Protein AF-A0A7S2FZR3-F1 (afdb_monomer_lite)

InterPro domains:
  IPR002048 EF-hand domain [PS50222] (74-109)
  IPR011992 EF-hand domain pair [SSF47473] (74-121)
  IPR018247 EF-Hand 1, calcium-binding site [PS00018] (87-99)

pLDDT: mean 92.04, std 4.94, range [71.19, 98.06]

Sequence (287 aa):
AALHAVEVAFSDAEKATKACTDLVTENKGLLLKEPQTTRPLMDRVQEFTANNNAVMAKAQEARKTLGRRPAAHQKMNDAKAMFHKYDTDSDGMLSRKEVLAYAQGEFKLEIAQGAIDSIMRHNADIDEPGVRPAMFPWVRAAVGVARELQRDQARRKERVALEAQAEAVKSHLQERGRELAAGAEALEEEVAACEKQLQGLKALAKAEDGRELVAAVAATDVLLEKARAGLAAARAQTASLGSDISAPIRELVQVQAAVTAEAKKSEGRLGRLDARLGRVEMLGRQA

Radius of gyration: 42.87 Å; chains: 1; bounding box: 72×82×108 Å

Organism: NCBI:txid327968

Structure (mmCIF, N/CA/C/O backbone):
data_AF-A0A7S2FZR3-F1
#
_entry.id   AF-A0A7S2FZR3-F1
#
loop_
_atom_site.group_PDB
_atom_site.id
_atom_site.type_symbol
_atom_site.label_atom_id
_atom_site.label_alt_id
_atom_site.label_comp_id
_atom_site.label_asym_id
_atom_site.label_entity_id
_atom_site.label_seq_id
_atom_site.pdbx_PDB_ins_code
_atom_site.Cartn_x
_atom_site.Cartn_y
_atom_site.Cartn_z
_atom_site.occupancy
_atom_site.B_iso_or_equiv
_atom_site.auth_seq_id
_atom_site.auth_comp_id
_atom_site.auth_asym_id
_atom_site.auth_atom_id
_atom_site.pdbx_PDB_model_num
ATOM 1 N N . ALA A 1 1 ? 38.647 7.656 -32.790 1.00 75.75 1 ALA A N 1
ATOM 2 C CA . ALA A 1 1 ? 39.699 8.621 -33.169 1.00 75.75 1 ALA A CA 1
ATOM 3 C C . ALA A 1 1 ? 39.118 10.000 -33.505 1.00 75.75 1 ALA A C 1
ATOM 5 O O . ALA A 1 1 ? 39.299 10.899 -32.703 1.00 75.75 1 ALA A O 1
ATOM 6 N N . ALA A 1 2 ? 38.349 10.168 -34.593 1.00 78.81 2 ALA A N 1
ATOM 7 C CA . ALA A 1 2 ? 37.855 11.489 -35.028 1.00 78.81 2 ALA A CA 1
ATOM 8 C C . ALA A 1 2 ? 36.990 12.244 -33.991 1.00 78.81 2 ALA A C 1
ATOM 10 O O . ALA A 1 2 ? 37.240 13.411 -33.729 1.00 78.81 2 ALA A O 1
ATOM 11 N N . LEU A 1 3 ? 36.022 11.583 -33.344 1.00 79.44 3 LEU A N 1
ATOM 12 C CA . LEU A 1 3 ? 35.176 12.226 -32.320 1.00 79.44 3 LEU A CA 1
ATOM 13 C C . LEU A 1 3 ? 35.961 12.666 -31.079 1.00 79.44 3 LEU A C 1
ATOM 15 O O . LEU A 1 3 ? 35.702 13.726 -30.528 1.00 79.44 3 LEU A O 1
ATOM 19 N N . HIS A 1 4 ? 36.945 11.865 -30.676 1.00 82.69 4 HIS A N 1
ATOM 20 C CA . HIS A 1 4 ? 37.818 12.200 -29.557 1.00 82.69 4 HIS A CA 1
ATOM 21 C C . HIS A 1 4 ? 38.694 13.419 -29.882 1.00 82.69 4 HIS A C 1
ATOM 23 O O . HIS A 1 4 ? 38.848 14.299 -29.047 1.00 82.69 4 HIS A O 1
ATOM 29 N N . ALA A 1 5 ? 39.192 13.521 -31.120 1.00 85.88 5 ALA A N 1
ATOM 30 C CA . ALA A 1 5 ? 39.921 14.702 -31.576 1.00 85.88 5 ALA A CA 1
ATOM 31 C C . ALA A 1 5 ? 39.049 15.974 -31.553 1.00 85.88 5 ALA A C 1
ATOM 33 O O . ALA A 1 5 ? 39.542 17.036 -31.188 1.00 85.88 5 ALA A O 1
ATOM 34 N N . VAL A 1 6 ? 37.753 15.867 -31.877 1.00 86.12 6 VAL A N 1
ATOM 35 C CA . VAL A 1 6 ? 36.802 16.992 -31.779 1.00 86.12 6 VAL A CA 1
ATOM 36 C C . VAL A 1 6 ? 36.548 17.399 -30.323 1.00 86.12 6 VAL A C 1
ATOM 38 O O . VAL A 1 6 ? 36.509 18.588 -30.029 1.00 86.12 6 VAL A O 1
ATOM 41 N N . GLU A 1 7 ? 36.424 16.439 -29.402 1.00 87.56 7 GLU A N 1
ATOM 42 C CA . GLU A 1 7 ? 36.254 16.717 -27.966 1.00 87.56 7 GLU A CA 1
ATOM 43 C C . GLU A 1 7 ? 37.481 17.421 -27.363 1.00 87.56 7 GLU A C 1
ATOM 45 O O . GLU A 1 7 ? 37.329 18.384 -26.611 1.00 87.56 7 GLU A O 1
ATOM 50 N N . VAL A 1 8 ? 38.692 16.988 -27.733 1.00 90.81 8 VAL A N 1
ATOM 51 C CA . VAL A 1 8 ? 39.945 17.639 -27.316 1.00 90.81 8 VAL A CA 1
ATOM 52 C C . VAL A 1 8 ? 40.032 19.057 -27.886 1.00 90.81 8 VAL A C 1
ATOM 54 O O . VAL A 1 8 ? 40.230 20.004 -27.127 1.00 90.81 8 VAL A O 1
ATOM 57 N N . ALA A 1 9 ? 39.788 19.222 -29.191 1.00 89.88 9 ALA A N 1
ATOM 58 C CA . ALA A 1 9 ? 39.811 20.530 -29.845 1.00 89.88 9 ALA A CA 1
ATOM 59 C C . ALA A 1 9 ? 38.783 21.506 -29.250 1.00 89.88 9 ALA A C 1
ATOM 61 O O . ALA A 1 9 ? 39.073 22.692 -29.114 1.00 89.88 9 ALA A O 1
ATOM 62 N N . PHE A 1 10 ? 37.601 21.025 -28.856 1.00 90.38 10 PHE A N 1
ATOM 63 C CA . PHE A 1 10 ? 36.610 21.860 -28.183 1.00 90.38 10 PHE A CA 1
ATOM 64 C C . PHE A 1 10 ? 37.039 22.271 -26.776 1.00 90.38 10 PHE A C 1
ATOM 66 O O . PHE A 1 10 ? 36.911 23.443 -26.444 1.00 90.38 10 PHE A O 1
ATOM 73 N N . SER A 1 11 ? 37.571 21.349 -25.967 1.00 92.25 11 SER A N 1
ATOM 74 C CA . SER A 1 11 ? 38.108 21.682 -24.637 1.00 92.25 11 SER A CA 1
ATOM 75 C C . SER A 1 11 ? 39.170 22.782 -24.734 1.00 92.25 11 SER A C 1
ATOM 77 O O . SER A 1 11 ? 39.192 23.713 -23.929 1.00 92.25 11 SER A O 1
ATOM 79 N N . ASP A 1 12 ? 40.050 22.697 -25.730 1.00 92.69 12 ASP A N 1
ATOM 80 C CA . ASP A 1 12 ? 41.091 23.703 -25.939 1.00 92.69 12 ASP A CA 1
ATOM 81 C C . ASP A 1 12 ? 40.510 25.033 -26.444 1.00 92.69 12 ASP A C 1
ATOM 83 O O . ASP A 1 12 ? 40.920 26.100 -25.979 1.00 92.69 12 ASP A O 1
ATOM 87 N N . ALA A 1 13 ? 39.493 24.988 -27.310 1.00 90.94 13 ALA A N 1
ATOM 88 C CA . ALA A 1 13 ? 38.763 26.172 -27.755 1.00 90.94 13 ALA A CA 1
ATOM 89 C C . ALA A 1 13 ? 37.990 26.852 -26.607 1.00 90.94 13 ALA A C 1
ATOM 91 O O . ALA A 1 13 ? 37.988 28.078 -26.520 1.00 90.94 13 ALA A O 1
ATOM 92 N N . GLU A 1 14 ? 37.394 26.083 -25.691 1.00 91.56 14 GLU A N 1
ATOM 93 C CA . GLU A 1 14 ? 36.697 26.588 -24.504 1.00 91.56 14 GLU A CA 1
ATOM 94 C C . GLU A 1 14 ? 37.674 27.300 -23.562 1.00 91.56 14 GLU A C 1
ATOM 96 O O . GLU A 1 14 ? 37.438 28.449 -23.174 1.00 91.56 14 GLU A O 1
ATOM 101 N N . LYS A 1 15 ? 38.826 26.674 -23.272 1.00 93.81 15 LYS A N 1
ATOM 102 C CA . LYS A 1 15 ? 39.909 27.293 -22.488 1.00 93.81 15 LYS A CA 1
ATOM 103 C C . LYS A 1 15 ? 40.386 28.601 -23.116 1.00 93.81 15 LYS A C 1
ATOM 105 O O . LYS A 1 15 ? 40.556 29.581 -22.396 1.00 93.81 15 LYS A O 1
ATOM 110 N N . ALA A 1 16 ? 40.559 28.640 -24.439 1.00 92.38 16 ALA A N 1
ATOM 111 C CA . ALA A 1 16 ? 40.956 29.851 -25.152 1.00 92.38 16 ALA A CA 1
ATOM 112 C C . ALA A 1 16 ? 39.883 30.952 -25.062 1.00 92.38 16 ALA A C 1
ATOM 114 O O . ALA A 1 16 ? 40.204 32.087 -24.715 1.00 92.38 16 ALA A O 1
ATOM 115 N N . THR A 1 17 ? 38.603 30.628 -25.290 1.00 91.38 17 THR A N 1
ATOM 116 C CA . THR A 1 17 ? 37.503 31.606 -25.156 1.00 91.38 17 THR A CA 1
ATOM 117 C C . THR A 1 17 ? 37.353 32.125 -23.727 1.00 91.38 17 THR A C 1
ATOM 119 O O . THR A 1 17 ? 37.077 33.310 -23.527 1.00 91.38 17 THR A O 1
ATOM 122 N N . LYS A 1 18 ? 37.599 31.269 -22.729 1.00 93.06 18 LYS A N 1
ATOM 123 C CA . LYS A 1 18 ? 37.592 31.651 -21.319 1.00 93.06 18 LYS A CA 1
ATOM 124 C C . LYS A 1 18 ? 38.753 32.588 -20.995 1.00 93.06 18 LYS A C 1
ATOM 126 O O . LYS A 1 18 ? 38.503 33.655 -20.457 1.00 93.06 18 LYS A O 1
ATOM 131 N N . ALA A 1 19 ? 39.972 32.271 -21.433 1.00 93.69 19 ALA A N 1
ATOM 132 C CA . ALA A 1 19 ? 41.130 33.151 -21.267 1.00 93.69 19 ALA A CA 1
ATOM 133 C C . ALA A 1 19 ? 40.921 34.529 -21.928 1.00 93.69 19 ALA A C 1
ATOM 135 O O . ALA A 1 19 ? 41.270 35.552 -21.343 1.00 93.69 19 ALA A O 1
ATOM 136 N N . CYS A 1 20 ? 40.299 34.582 -23.115 1.00 89.94 20 CYS A N 1
ATOM 137 C CA . CYS A 1 20 ? 39.913 35.848 -23.745 1.00 89.94 20 CYS A CA 1
ATOM 138 C C . CYS A 1 20 ? 38.876 36.616 -22.914 1.00 89.94 20 CYS A C 1
ATOM 140 O O . CYS A 1 20 ? 38.983 37.832 -22.781 1.00 89.94 20 CYS A O 1
ATOM 142 N N . THR A 1 21 ? 37.888 35.922 -22.347 1.00 90.81 21 THR A N 1
ATOM 143 C CA . THR A 1 21 ? 36.863 36.537 -21.490 1.00 90.81 21 THR A CA 1
ATOM 144 C C . THR A 1 21 ? 37.483 37.092 -20.209 1.00 90.81 21 THR A C 1
ATOM 146 O O . THR A 1 21 ? 37.262 38.259 -19.886 1.00 90.81 21 THR A O 1
ATOM 149 N N . ASP A 1 22 ? 38.307 36.293 -19.529 1.00 92.50 22 ASP A N 1
ATOM 150 C CA . ASP A 1 22 ? 38.990 36.651 -18.286 1.00 92.50 22 ASP A CA 1
ATOM 151 C C . ASP A 1 22 ? 39.863 37.900 -18.503 1.00 92.50 22 ASP A C 1
ATOM 153 O O . ASP A 1 22 ? 39.704 38.891 -17.789 1.00 92.50 22 ASP A O 1
ATOM 157 N N . LEU A 1 23 ? 40.654 37.942 -19.583 1.00 91.44 23 LEU A N 1
ATOM 158 C CA . LEU A 1 23 ? 41.481 39.101 -19.939 1.00 91.44 23 LEU A CA 1
ATOM 159 C C . LEU A 1 23 ? 40.655 40.377 -20.168 1.00 91.44 23 LEU A C 1
ATOM 161 O O . LEU A 1 23 ? 41.063 41.463 -19.745 1.00 91.44 23 LEU A O 1
ATOM 165 N N . VAL A 1 24 ? 39.490 40.280 -20.819 1.00 86.31 24 VAL A N 1
ATOM 166 C CA . VAL A 1 24 ? 38.604 41.442 -21.006 1.00 86.31 24 VAL A CA 1
ATOM 167 C C . VAL A 1 24 ? 37.986 41.878 -19.671 1.00 86.31 24 VAL A C 1
ATOM 169 O O . VAL A 1 24 ? 37.828 43.077 -19.430 1.00 86.31 24 VAL A O 1
ATOM 172 N N . THR A 1 25 ? 37.665 40.940 -18.775 1.00 87.06 25 THR A N 1
ATOM 173 C CA . THR A 1 25 ? 37.123 41.269 -17.447 1.00 87.06 25 THR A CA 1
ATOM 174 C C . THR A 1 25 ? 38.155 41.893 -16.509 1.00 87.06 25 THR A C 1
ATOM 176 O O . THR A 1 25 ? 37.830 42.872 -15.837 1.00 87.06 25 THR A O 1
ATOM 179 N N . GLU A 1 26 ? 39.398 41.408 -16.506 1.00 91.19 26 GLU A N 1
ATOM 180 C CA . GLU A 1 26 ? 40.497 41.958 -15.703 1.00 91.19 26 GLU A CA 1
ATOM 181 C C . GLU A 1 26 ? 40.855 43.384 -16.142 1.00 91.19 26 GLU A C 1
ATOM 183 O O . GLU A 1 26 ? 41.076 44.267 -15.313 1.00 91.19 26 GLU A O 1
ATOM 188 N N . ASN A 1 27 ? 40.813 43.658 -17.450 1.00 87.69 27 ASN A N 1
ATOM 189 C CA . ASN A 1 27 ? 41.127 44.975 -18.006 1.00 87.69 27 ASN A CA 1
ATOM 190 C C . ASN A 1 27 ? 39.930 45.938 -18.058 1.00 87.69 27 ASN A C 1
ATOM 192 O O . ASN A 1 27 ? 40.050 47.046 -18.589 1.00 87.69 27 ASN A O 1
ATOM 196 N N . LYS A 1 28 ? 38.775 45.572 -17.486 1.00 81.88 28 LYS A N 1
ATOM 197 C CA . LYS A 1 28 ? 37.522 46.343 -17.578 1.00 81.88 28 LYS A CA 1
ATOM 198 C C . LYS A 1 28 ? 37.678 47.810 -17.157 1.00 81.88 28 LYS A C 1
ATOM 200 O O . LYS A 1 28 ? 37.094 48.681 -17.791 1.00 81.88 28 LYS A O 1
ATOM 205 N N . GLY A 1 29 ? 38.497 48.108 -16.143 1.00 82.25 29 GLY A N 1
ATOM 206 C CA . GLY A 1 29 ? 38.749 49.483 -15.680 1.00 82.25 29 GLY A CA 1
ATOM 207 C C . GLY A 1 29 ? 39.496 50.375 -16.685 1.00 82.25 29 GLY A C 1
ATOM 208 O O . GLY A 1 29 ? 39.248 51.578 -16.739 1.00 82.25 29 GLY A O 1
ATOM 209 N N . LEU A 1 30 ? 40.377 49.795 -17.507 1.00 78.25 30 LEU A N 1
ATOM 210 C CA . LEU A 1 30 ? 41.075 50.498 -18.592 1.00 78.25 30 LEU A CA 1
ATOM 211 C C . LEU A 1 30 ? 40.193 50.586 -19.843 1.00 78.25 30 LEU A C 1
ATOM 213 O O . LEU A 1 30 ? 40.112 51.629 -20.483 1.00 78.25 30 LEU A O 1
ATOM 217 N N . LEU A 1 31 ? 39.477 49.502 -20.131 1.00 72.06 31 LEU A N 1
ATOM 218 C CA . LEU A 1 31 ? 38.600 49.331 -21.285 1.00 72.06 31 LEU A CA 1
ATOM 219 C C . LEU A 1 31 ? 37.327 50.202 -21.219 1.00 72.06 31 LEU A C 1
ATOM 221 O O . LEU A 1 31 ? 36.818 50.636 -22.249 1.00 72.06 31 LEU A O 1
ATOM 225 N N . LEU A 1 32 ? 36.847 50.553 -20.021 1.00 71.94 32 LEU A N 1
ATOM 226 C CA . LEU A 1 32 ? 35.726 51.487 -19.829 1.00 71.94 32 LEU A CA 1
ATOM 227 C C . LEU A 1 32 ? 36.019 52.922 -20.307 1.00 71.94 32 LEU A C 1
ATOM 229 O O . LEU A 1 32 ? 35.079 53.698 -20.474 1.00 71.94 32 LEU A O 1
ATOM 233 N N . LYS A 1 33 ? 37.290 53.281 -20.543 1.00 77.25 33 LYS A N 1
ATOM 234 C CA . LYS A 1 33 ? 37.671 54.601 -21.075 1.00 77.25 33 LYS A CA 1
ATOM 235 C C . LYS A 1 33 ? 37.443 54.726 -22.587 1.00 77.25 33 LYS A C 1
ATOM 237 O O . LYS A 1 33 ? 37.277 55.840 -23.071 1.00 77.25 33 LYS A O 1
ATOM 242 N N . GLU A 1 34 ? 37.361 53.607 -23.312 1.00 75.44 34 GLU A N 1
ATOM 243 C CA . GLU A 1 34 ? 37.111 53.560 -24.759 1.00 75.44 34 GLU A CA 1
ATOM 244 C C . GLU A 1 34 ? 36.035 52.507 -25.097 1.00 75.44 34 GLU A C 1
ATOM 246 O O . GLU A 1 34 ? 36.322 51.409 -25.578 1.00 75.44 34 GLU A O 1
ATOM 251 N N . PRO A 1 35 ? 34.747 52.812 -24.869 1.00 71.19 35 PRO A N 1
ATOM 252 C CA . PRO A 1 35 ? 33.657 51.851 -25.061 1.00 71.19 35 PRO A CA 1
ATOM 253 C C . PRO A 1 35 ? 33.466 51.397 -26.521 1.00 71.19 35 PRO A C 1
ATOM 255 O O . PRO A 1 35 ? 32.791 50.399 -26.768 1.00 71.19 35 PRO A O 1
ATOM 258 N N . GLN A 1 36 ? 34.046 52.107 -27.495 1.00 76.44 36 GLN A N 1
ATOM 259 C CA . GLN A 1 36 ? 33.896 51.780 -28.917 1.00 76.44 36 GLN A CA 1
ATOM 260 C C . GLN A 1 36 ? 34.750 50.583 -29.367 1.00 76.44 36 GLN A C 1
ATOM 262 O O . GLN A 1 36 ? 34.385 49.914 -30.329 1.00 76.44 36 GLN A O 1
ATOM 267 N N . THR A 1 37 ? 35.844 50.264 -28.668 1.00 77.38 37 THR A N 1
ATOM 268 C CA . THR A 1 37 ? 36.765 49.172 -29.047 1.00 77.38 37 THR A CA 1
ATOM 269 C C . THR A 1 37 ? 36.471 47.858 -28.317 1.00 77.38 37 THR A C 1
ATOM 271 O O . THR A 1 37 ? 36.809 46.778 -28.798 1.00 77.38 37 THR A O 1
ATOM 274 N N . THR A 1 38 ? 35.784 47.924 -27.179 1.00 80.44 38 THR A N 1
ATOM 275 C CA . THR A 1 38 ? 35.554 46.786 -26.272 1.00 80.44 38 THR A CA 1
ATOM 276 C C . THR A 1 38 ? 34.342 45.948 -26.640 1.00 80.44 38 THR A C 1
ATOM 278 O O . THR A 1 38 ? 34.367 44.722 -26.523 1.00 80.44 38 THR A O 1
ATOM 281 N N . ARG A 1 39 ? 33.285 46.601 -27.124 1.00 84.88 39 ARG A N 1
ATOM 282 C CA . ARG A 1 39 ? 32.048 45.940 -27.537 1.00 84.88 39 ARG A CA 1
ATOM 283 C C . ARG A 1 39 ? 32.256 44.959 -28.704 1.00 84.88 39 ARG A C 1
ATOM 285 O O . ARG A 1 39 ? 31.862 43.808 -28.538 1.00 84.88 39 ARG A O 1
ATOM 292 N N . PRO A 1 40 ? 32.971 45.312 -29.794 1.00 89.50 40 PRO A N 1
ATOM 293 C CA . PRO A 1 40 ? 33.238 44.370 -30.886 1.00 89.50 40 PRO A CA 1
ATOM 294 C C . PRO A 1 40 ? 34.042 43.133 -30.460 1.00 89.50 40 PRO A C 1
ATOM 296 O O . PRO A 1 40 ? 33.851 42.052 -31.013 1.00 89.50 40 PRO A O 1
ATOM 299 N N . LEU A 1 41 ? 34.943 43.268 -29.477 1.00 86.69 41 LEU A N 1
ATOM 300 C CA . LEU A 1 41 ? 35.712 42.137 -28.948 1.00 86.69 41 LEU A CA 1
ATOM 301 C C . LEU A 1 41 ? 34.822 41.175 -28.158 1.00 86.69 41 LEU A C 1
ATOM 303 O O . LEU A 1 41 ? 34.912 39.967 -28.361 1.00 86.69 41 LEU A O 1
ATOM 307 N N . MET A 1 42 ? 33.937 41.700 -27.304 1.00 86.06 42 MET A N 1
ATOM 308 C CA . MET A 1 42 ? 32.966 40.874 -26.583 1.00 86.06 42 MET A CA 1
ATOM 309 C C . MET A 1 42 ? 31.991 40.178 -27.531 1.00 86.06 42 MET A C 1
ATOM 311 O O . MET A 1 42 ? 31.758 38.981 -27.372 1.00 86.06 42 MET A O 1
ATOM 315 N N . ASP A 1 43 ? 31.485 40.885 -28.544 1.00 91.31 43 ASP A N 1
ATOM 316 C CA . ASP A 1 43 ? 30.597 40.305 -29.557 1.00 91.31 43 ASP A CA 1
ATOM 317 C C . ASP A 1 43 ? 31.298 39.151 -30.296 1.00 91.31 43 ASP A C 1
ATOM 319 O O . ASP A 1 43 ? 30.720 38.082 -30.492 1.00 91.31 43 ASP A O 1
ATOM 323 N N . ARG A 1 44 ? 32.590 39.307 -30.612 1.00 93.25 44 ARG A N 1
ATOM 324 C CA . ARG A 1 44 ? 33.390 38.264 -31.268 1.00 93.25 44 ARG A CA 1
ATOM 325 C C . ARG A 1 44 ? 33.689 37.068 -30.359 1.00 93.25 44 ARG A C 1
ATOM 327 O O . ARG A 1 44 ? 33.670 35.931 -30.823 1.00 93.25 44 ARG A O 1
ATOM 334 N N . VAL A 1 45 ? 33.937 37.288 -29.065 1.00 90.38 45 VAL A N 1
ATOM 335 C CA . VAL A 1 45 ? 34.083 36.199 -28.078 1.00 90.38 45 VAL A CA 1
ATOM 336 C C . VAL A 1 45 ? 32.769 35.428 -27.927 1.00 90.38 45 VAL A C 1
ATOM 338 O O . VAL A 1 45 ? 32.781 34.194 -27.892 1.00 90.38 45 VAL A O 1
ATOM 341 N N . GLN A 1 46 ? 31.632 36.127 -27.895 1.00 92.19 46 GLN A N 1
ATOM 342 C CA . GLN A 1 46 ? 30.307 35.502 -27.872 1.00 92.19 46 GLN A CA 1
ATOM 343 C C . GLN A 1 46 ? 30.030 34.702 -29.151 1.00 92.19 46 GLN A C 1
ATOM 345 O O . GLN A 1 46 ? 29.557 33.570 -29.057 1.00 92.19 46 GLN A O 1
ATOM 350 N N . GLU A 1 47 ? 30.386 35.228 -30.325 1.00 95.44 47 GLU A N 1
ATOM 351 C CA . GLU A 1 47 ? 30.274 34.516 -31.602 1.00 95.44 47 GLU A CA 1
ATOM 352 C C . GLU A 1 47 ? 31.119 33.233 -31.616 1.00 95.44 47 GLU A C 1
ATOM 354 O O . GLU A 1 47 ? 30.615 32.163 -31.963 1.00 95.44 47 GLU A O 1
ATOM 359 N N . PHE A 1 48 ? 32.382 33.292 -31.175 1.00 93.00 48 PHE A N 1
ATOM 360 C CA . PHE A 1 48 ? 33.232 32.100 -31.072 1.00 93.00 48 PHE A CA 1
ATOM 361 C C . PHE A 1 48 ? 32.676 31.073 -30.087 1.00 93.00 48 PHE A C 1
ATOM 363 O O . PHE A 1 48 ? 32.688 29.877 -30.373 1.00 93.00 48 PHE A O 1
ATOM 370 N N . THR A 1 49 ? 32.137 31.531 -28.959 1.00 92.12 49 THR A N 1
ATOM 371 C CA . THR A 1 49 ? 31.508 30.656 -27.962 1.00 92.12 49 THR A CA 1
ATOM 372 C C . THR A 1 49 ? 30.269 29.971 -28.549 1.00 92.12 49 THR A C 1
ATOM 374 O O . THR A 1 49 ? 30.108 28.757 -28.422 1.00 92.12 49 THR A O 1
ATOM 377 N N . ALA A 1 50 ? 29.420 30.718 -29.262 1.00 94.38 50 ALA A N 1
ATOM 378 C CA . ALA A 1 50 ? 28.243 30.183 -29.941 1.00 94.38 50 ALA A CA 1
ATOM 379 C C . ALA A 1 50 ? 28.620 29.170 -31.036 1.00 94.38 50 ALA A C 1
ATOM 381 O O . ALA A 1 50 ? 28.035 28.086 -31.102 1.00 94.38 50 ALA A O 1
ATOM 382 N N . ASN A 1 51 ? 29.635 29.477 -31.847 1.00 93.81 51 ASN A N 1
ATOM 383 C CA . ASN A 1 51 ? 30.136 28.587 -32.892 1.00 93.81 51 ASN A CA 1
ATOM 384 C C . ASN A 1 51 ? 30.734 27.297 -32.312 1.00 93.81 51 ASN A C 1
ATOM 386 O O . ASN A 1 51 ? 30.398 26.210 -32.783 1.00 93.81 51 ASN A O 1
ATOM 390 N N . ASN A 1 52 ? 31.550 27.390 -31.258 1.00 90.69 52 ASN A N 1
ATOM 391 C CA . ASN A 1 52 ? 32.110 26.224 -30.570 1.00 90.69 52 ASN A CA 1
ATOM 392 C C . ASN A 1 52 ? 30.997 25.314 -30.032 1.00 90.69 52 ASN A C 1
ATOM 394 O O . ASN A 1 52 ? 31.011 24.103 -30.267 1.00 90.69 52 ASN A O 1
ATOM 398 N N . ASN A 1 53 ? 29.987 25.897 -29.380 1.00 91.25 53 ASN A N 1
ATOM 399 C CA . ASN A 1 53 ? 28.834 25.153 -28.873 1.00 91.25 53 ASN A CA 1
ATOM 400 C C . ASN A 1 53 ? 28.037 24.480 -30.003 1.00 91.25 53 ASN A C 1
ATOM 402 O O . ASN A 1 53 ? 27.650 23.316 -29.878 1.00 91.25 53 ASN A O 1
ATOM 406 N N . ALA A 1 54 ? 27.831 25.167 -31.131 1.00 93.31 54 ALA A N 1
ATOM 407 C CA . ALA A 1 54 ? 27.144 24.607 -32.294 1.00 93.31 54 ALA A CA 1
ATOM 408 C C . ALA A 1 54 ? 27.921 23.438 -32.928 1.00 93.31 54 ALA A C 1
ATOM 410 O O . ALA A 1 54 ? 27.322 22.427 -33.307 1.00 93.31 54 ALA A O 1
ATOM 411 N N . VAL A 1 55 ? 29.251 23.544 -33.024 1.00 91.56 55 VAL A N 1
ATOM 412 C CA . VAL A 1 55 ? 30.117 22.464 -33.523 1.00 91.56 55 VAL A CA 1
ATOM 413 C C . VAL A 1 55 ? 30.062 21.254 -32.592 1.00 91.56 55 VAL A C 1
ATOM 415 O O . VAL A 1 55 ? 29.911 20.130 -33.074 1.00 91.56 55 VAL A O 1
ATOM 418 N N . MET A 1 56 ? 30.085 21.456 -31.272 1.00 89.62 56 MET A N 1
ATOM 419 C CA . MET A 1 56 ? 29.946 20.349 -30.324 1.00 89.62 56 MET A CA 1
ATOM 420 C C . MET A 1 56 ? 28.584 19.687 -30.351 1.00 89.62 56 MET A C 1
ATOM 422 O O . MET A 1 56 ? 28.517 18.460 -30.316 1.00 89.62 56 MET A O 1
ATOM 426 N N . ALA A 1 57 ? 27.501 20.457 -30.455 1.00 91.50 57 ALA A N 1
ATOM 427 C CA . ALA A 1 57 ? 26.165 19.889 -30.595 1.00 91.50 57 ALA A CA 1
ATOM 428 C C . ALA A 1 57 ? 26.089 18.970 -31.829 1.00 91.50 57 ALA A C 1
ATOM 430 O O . ALA A 1 57 ? 25.651 17.822 -31.720 1.00 91.50 57 ALA A O 1
ATOM 431 N N . LYS A 1 58 ? 26.625 19.423 -32.974 1.00 92.38 58 LYS A N 1
ATOM 432 C CA . LYS A 1 58 ? 26.731 18.613 -34.199 1.00 92.38 58 LYS A CA 1
ATOM 433 C C . LYS A 1 58 ? 27.617 17.380 -34.010 1.00 92.38 58 LYS A C 1
ATOM 435 O O . LYS A 1 58 ? 27.252 16.294 -34.453 1.00 92.38 58 LYS A O 1
ATOM 440 N N . ALA A 1 59 ? 28.757 17.509 -33.333 1.00 90.12 59 ALA A N 1
ATOM 441 C CA . ALA A 1 59 ? 29.656 16.388 -33.060 1.00 90.12 59 ALA A CA 1
ATOM 442 C C . ALA A 1 59 ? 29.015 15.336 -32.139 1.00 90.12 59 ALA A C 1
ATOM 444 O O . ALA A 1 59 ? 29.138 14.134 -32.380 1.00 90.12 59 ALA A O 1
ATOM 445 N N . GLN A 1 60 ? 28.276 15.767 -31.116 1.00 88.75 60 GLN A N 1
ATOM 446 C CA . GLN A 1 60 ? 27.523 14.883 -30.228 1.00 88.75 60 GLN A CA 1
ATOM 447 C C . GLN A 1 60 ? 26.369 14.188 -30.956 1.00 88.75 60 GLN A C 1
ATOM 449 O O . GLN A 1 60 ? 26.131 12.999 -30.736 1.00 88.75 60 GLN A O 1
ATOM 454 N N . GLU A 1 61 ? 25.657 14.887 -31.837 1.00 88.75 61 GLU A N 1
ATOM 455 C CA . GLU A 1 61 ? 24.628 14.279 -32.680 1.00 88.75 61 GLU A CA 1
ATOM 456 C C . GLU A 1 61 ? 25.231 13.255 -33.651 1.00 88.75 61 GLU A C 1
ATOM 458 O O . GLU A 1 61 ? 24.741 12.125 -33.743 1.00 88.75 61 GLU A O 1
ATOM 463 N N . ALA A 1 62 ? 26.352 13.588 -34.296 1.00 88.81 62 ALA A N 1
ATOM 464 C CA . ALA A 1 62 ? 27.114 12.659 -35.124 1.00 88.81 62 ALA A CA 1
ATOM 465 C C . ALA A 1 62 ? 27.573 11.433 -34.316 1.00 88.81 62 ALA A C 1
ATOM 467 O O . ALA A 1 62 ? 27.432 10.300 -34.766 1.00 88.81 62 ALA A O 1
ATOM 468 N N . ARG A 1 63 ? 28.034 11.614 -33.073 1.00 86.69 63 ARG A N 1
ATOM 469 C CA . ARG A 1 63 ? 28.376 10.506 -32.167 1.00 86.69 63 ARG A CA 1
ATOM 470 C C . ARG A 1 63 ? 27.168 9.627 -31.855 1.00 86.69 63 ARG A C 1
ATOM 472 O O . ARG A 1 63 ? 27.273 8.402 -31.912 1.00 86.69 63 ARG A O 1
ATOM 479 N N . LYS A 1 64 ? 26.016 10.226 -31.544 1.00 86.06 64 LYS A N 1
ATOM 480 C CA . LYS A 1 64 ? 24.773 9.489 -31.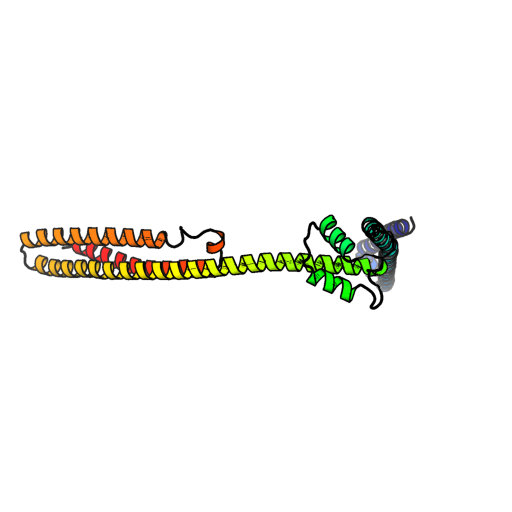272 1.00 86.06 64 LYS A CA 1
ATOM 481 C C . LYS A 1 64 ? 24.318 8.704 -32.503 1.00 86.06 64 LYS A C 1
ATOM 483 O O . LYS A 1 64 ? 23.951 7.540 -32.371 1.00 86.06 64 LYS A O 1
ATOM 488 N N . THR A 1 65 ? 24.361 9.293 -33.695 1.00 83.88 65 THR A N 1
ATOM 489 C CA . THR A 1 65 ? 23.965 8.614 -34.941 1.00 83.88 65 THR A CA 1
ATOM 490 C C . THR A 1 65 ? 24.943 7.505 -35.332 1.00 83.88 65 THR A C 1
ATOM 492 O O . THR A 1 65 ? 24.503 6.401 -35.662 1.00 83.88 65 THR A O 1
ATOM 495 N N . LEU A 1 66 ? 26.252 7.738 -35.193 1.00 83.88 66 LEU A N 1
ATOM 496 C CA . LEU A 1 66 ? 27.289 6.728 -35.421 1.00 83.88 66 LEU A CA 1
ATOM 497 C C . LEU A 1 66 ? 27.225 5.582 -34.412 1.00 83.88 66 LEU A C 1
ATOM 499 O O . LEU A 1 66 ? 27.475 4.451 -34.799 1.00 83.88 66 LEU A O 1
ATOM 503 N N . GLY A 1 67 ? 26.857 5.837 -33.153 1.00 80.25 67 GLY A N 1
ATOM 504 C CA . GLY A 1 67 ? 26.658 4.791 -32.144 1.00 80.25 67 GLY A CA 1
ATOM 505 C C . GLY A 1 67 ? 25.372 3.978 -32.341 1.00 80.25 67 GLY A C 1
ATOM 506 O O . GLY A 1 67 ? 25.327 2.800 -31.992 1.00 80.25 67 GLY A O 1
ATOM 507 N N . ARG A 1 68 ? 24.328 4.566 -32.946 1.00 84.06 68 ARG A N 1
ATOM 508 C CA . ARG A 1 68 ? 23.040 3.886 -33.186 1.00 84.06 68 ARG A CA 1
ATOM 509 C C . ARG A 1 68 ? 23.157 2.721 -34.164 1.00 84.06 68 ARG A C 1
ATOM 511 O O . ARG A 1 68 ? 22.562 1.680 -33.911 1.00 84.06 68 ARG A O 1
ATOM 518 N N . ARG A 1 69 ? 23.916 2.871 -35.255 1.00 85.19 69 ARG A N 1
ATOM 519 C CA . ARG A 1 69 ? 24.082 1.822 -36.281 1.00 85.19 69 ARG A CA 1
ATOM 520 C C . ARG A 1 69 ? 24.731 0.531 -35.754 1.00 85.19 69 ARG A C 1
ATOM 522 O O . ARG A 1 69 ? 24.091 -0.508 -35.877 1.00 85.19 69 ARG A O 1
ATOM 529 N N . PRO A 1 70 ? 25.931 0.542 -35.142 1.00 87.12 70 PRO A N 1
ATOM 530 C CA . PRO A 1 70 ? 26.553 -0.671 -34.619 1.00 87.12 70 PRO A CA 1
ATOM 531 C C . PRO A 1 70 ? 25.721 -1.284 -33.490 1.00 87.12 70 PRO A C 1
ATOM 533 O O . PRO A 1 70 ? 25.558 -2.497 -33.459 1.00 87.12 70 PRO A O 1
ATOM 536 N N . ALA A 1 71 ? 25.108 -0.468 -32.623 1.00 84.56 71 ALA A N 1
ATOM 537 C CA . ALA A 1 71 ? 24.204 -0.976 -31.593 1.00 84.56 71 ALA A CA 1
ATOM 538 C C . ALA A 1 71 ? 22.947 -1.643 -32.186 1.00 84.56 71 ALA A C 1
ATOM 540 O O . ALA A 1 71 ? 22.488 -2.658 -31.668 1.00 84.56 71 ALA A O 1
ATOM 541 N N . ALA A 1 72 ? 22.386 -1.098 -33.270 1.00 86.50 72 ALA A N 1
ATOM 542 C CA . ALA A 1 72 ? 21.266 -1.709 -33.982 1.00 86.50 72 ALA A CA 1
ATOM 543 C C . ALA A 1 72 ? 21.679 -3.020 -34.664 1.00 86.50 72 ALA A C 1
ATOM 545 O O . ALA A 1 72 ? 20.978 -4.016 -34.518 1.00 86.50 72 ALA A O 1
ATOM 546 N N . HIS A 1 73 ? 22.836 -3.047 -35.334 1.00 88.06 73 HIS A N 1
ATOM 547 C CA . HIS A 1 73 ? 23.382 -4.268 -35.928 1.00 88.06 73 HIS A CA 1
ATOM 548 C C . HIS A 1 73 ? 23.635 -5.350 -34.882 1.00 88.06 73 HIS A C 1
ATOM 550 O O . HIS A 1 73 ? 23.234 -6.489 -35.100 1.00 88.06 73 HIS A O 1
ATOM 556 N N . GLN A 1 74 ? 24.213 -4.996 -33.731 1.00 91.88 74 GLN A N 1
ATOM 557 C CA . GLN A 1 74 ? 24.410 -5.940 -32.635 1.00 91.88 74 GLN A CA 1
ATOM 558 C C . GLN A 1 74 ? 23.072 -6.528 -32.178 1.00 91.88 74 GLN A C 1
ATOM 560 O O . GLN A 1 74 ? 22.915 -7.740 -32.173 1.00 91.88 74 GLN A O 1
ATOM 565 N N . LYS A 1 75 ? 22.062 -5.687 -31.916 1.00 90.12 75 LYS A N 1
ATOM 566 C CA . LYS A 1 75 ? 20.724 -6.158 -31.517 1.00 90.12 75 LYS A CA 1
ATOM 567 C C . LYS A 1 75 ? 20.058 -7.043 -32.571 1.00 90.12 75 LYS A C 1
ATOM 569 O O . LYS A 1 75 ? 19.349 -7.977 -32.209 1.00 90.12 75 LYS A O 1
ATOM 574 N N . MET A 1 76 ? 20.246 -6.745 -33.858 1.00 89.50 76 MET A N 1
ATOM 575 C CA . MET A 1 76 ? 19.742 -7.588 -34.944 1.00 89.50 76 MET A CA 1
ATOM 576 C C . MET A 1 76 ? 20.472 -8.931 -34.998 1.00 89.50 76 MET A C 1
ATOM 578 O O . MET A 1 76 ? 19.825 -9.951 -35.208 1.00 89.50 76 MET A O 1
ATOM 582 N N . ASN A 1 77 ? 21.788 -8.945 -34.788 1.00 92.38 77 ASN A N 1
ATOM 583 C CA . ASN A 1 77 ? 22.578 -10.173 -34.750 1.00 92.38 77 ASN A CA 1
ATOM 584 C C . ASN A 1 77 ? 22.213 -11.029 -33.536 1.00 92.38 77 ASN A C 1
ATOM 586 O O . ASN A 1 77 ? 21.996 -12.224 -33.697 1.00 92.38 77 ASN A O 1
ATOM 590 N N . ASP A 1 78 ? 22.050 -10.419 -32.362 1.00 92.56 78 ASP A N 1
ATOM 591 C CA . ASP A 1 78 ? 21.587 -11.105 -31.156 1.00 92.56 78 ASP A CA 1
ATOM 592 C C . ASP A 1 78 ? 20.188 -11.699 -31.386 1.00 92.56 78 ASP A C 1
ATOM 594 O O . ASP A 1 78 ? 19.936 -12.854 -31.059 1.00 92.56 78 ASP A O 1
ATOM 598 N N . ALA A 1 79 ? 19.277 -10.942 -32.011 1.00 92.00 79 ALA A N 1
ATOM 599 C CA . ALA A 1 79 ? 17.939 -11.429 -32.345 1.00 92.00 79 ALA A CA 1
ATOM 600 C C . ALA A 1 79 ? 17.973 -12.601 -33.339 1.00 92.00 79 ALA A C 1
ATOM 602 O O . ALA A 1 79 ? 17.232 -13.560 -33.154 1.00 92.00 79 ALA A O 1
ATOM 603 N N . LYS A 1 80 ? 18.843 -12.556 -34.355 1.00 93.06 80 LYS A N 1
ATOM 604 C CA . LYS A 1 80 ? 19.034 -13.660 -35.307 1.00 93.06 80 LYS A CA 1
ATOM 605 C C . LYS A 1 80 ? 19.655 -14.892 -34.652 1.00 93.06 80 LYS A C 1
ATOM 607 O O . LYS A 1 80 ? 19.190 -15.996 -34.892 1.00 93.06 80 LYS A O 1
ATOM 612 N N . ALA A 1 81 ? 20.670 -14.716 -33.808 1.00 94.50 81 ALA A N 1
ATOM 613 C CA . ALA A 1 81 ? 21.288 -15.816 -33.071 1.00 94.50 81 ALA A CA 1
ATOM 614 C C . ALA A 1 81 ? 20.269 -16.500 -32.150 1.00 94.50 81 ALA A C 1
ATOM 616 O O . ALA A 1 81 ? 20.198 -17.724 -32.096 1.00 94.50 81 ALA A O 1
ATOM 617 N N . MET A 1 82 ? 19.431 -15.704 -31.482 1.00 94.75 82 MET A N 1
ATOM 618 C CA . MET A 1 82 ? 18.316 -16.211 -30.690 1.00 94.75 82 MET A CA 1
ATOM 619 C C . MET A 1 82 ? 17.269 -16.918 -31.549 1.00 94.75 82 MET A C 1
ATOM 621 O O . MET A 1 82 ? 16.801 -17.973 -31.152 1.00 94.75 82 MET A O 1
ATOM 625 N N . PHE A 1 83 ? 16.925 -16.385 -32.720 1.00 95.75 83 PHE A N 1
ATOM 626 C CA . PHE A 1 83 ? 16.004 -17.040 -33.648 1.00 95.75 83 PHE A CA 1
ATOM 627 C C . PHE A 1 83 ? 16.514 -18.433 -34.050 1.00 95.75 83 PHE A C 1
ATOM 629 O O . PHE A 1 83 ? 15.830 -19.422 -33.816 1.00 95.75 83 PHE A O 1
ATOM 636 N N . HIS A 1 84 ? 17.759 -18.528 -34.527 1.00 95.50 84 HIS A N 1
ATOM 637 C CA . HIS A 1 84 ? 18.371 -19.800 -34.934 1.00 95.50 84 HIS A CA 1
ATOM 638 C C . HIS A 1 84 ? 18.557 -20.800 -33.787 1.00 95.50 84 HIS A C 1
ATOM 640 O O . HIS A 1 84 ? 18.622 -21.997 -34.023 1.00 95.50 84 HIS A O 1
ATOM 646 N N . LYS A 1 85 ? 18.646 -20.333 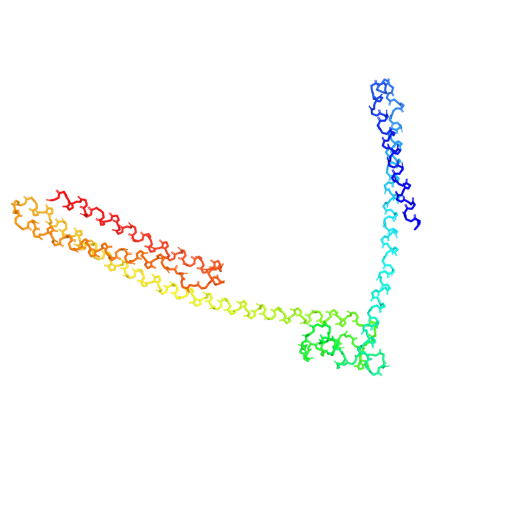-32.536 1.00 96.44 85 LYS A N 1
ATOM 647 C CA . LYS A 1 85 ? 18.694 -21.214 -31.359 1.00 96.44 85 LYS A CA 1
ATOM 648 C C . LYS A 1 85 ? 17.386 -21.994 -31.166 1.00 96.44 85 LYS A C 1
ATOM 650 O O . LYS A 1 85 ? 17.424 -23.076 -30.586 1.00 96.44 85 LYS A O 1
ATOM 655 N N . TYR A 1 86 ? 16.252 -21.426 -31.580 1.00 96.00 86 TYR A N 1
ATOM 656 C CA . TYR A 1 86 ? 14.919 -21.999 -31.363 1.00 96.00 86 TYR A CA 1
ATOM 657 C C . TYR A 1 86 ? 14.264 -22.561 -32.629 1.00 96.00 86 TYR A C 1
ATOM 659 O O . TYR A 1 86 ? 13.309 -23.314 -32.490 1.00 96.00 86 TYR A O 1
ATOM 667 N N . ASP A 1 87 ? 14.784 -22.228 -33.809 1.00 96.12 87 ASP A N 1
ATOM 668 C CA . ASP A 1 87 ? 14.475 -22.857 -35.099 1.00 96.12 87 ASP A CA 1
ATOM 669 C C . ASP A 1 87 ? 15.148 -24.243 -35.155 1.00 96.12 87 ASP A C 1
ATOM 671 O O . ASP A 1 87 ? 16.323 -24.392 -35.500 1.00 96.12 87 ASP A O 1
ATOM 675 N N . THR A 1 88 ? 14.430 -25.251 -34.663 1.00 95.19 88 THR A N 1
ATOM 676 C CA . THR A 1 88 ? 14.938 -26.615 -34.472 1.00 95.19 88 THR A CA 1
ATOM 677 C C . THR A 1 88 ? 14.913 -27.443 -35.746 1.00 95.19 88 THR A C 1
ATOM 679 O O . THR A 1 88 ? 15.751 -28.335 -35.897 1.00 95.19 88 THR A O 1
ATOM 682 N N . ASP A 1 89 ? 13.977 -27.165 -36.652 1.00 93.81 89 ASP A N 1
ATOM 683 C CA . ASP A 1 89 ? 13.880 -27.826 -37.953 1.00 93.81 89 ASP A CA 1
ATOM 684 C C . ASP A 1 89 ? 14.682 -27.107 -39.053 1.00 93.81 89 ASP A C 1
ATOM 686 O O . ASP A 1 89 ? 14.885 -27.679 -40.126 1.00 93.81 89 ASP A O 1
ATOM 690 N N . SER A 1 90 ? 15.250 -25.931 -38.749 1.00 93.88 90 SER A N 1
ATOM 691 C CA . SER A 1 90 ? 16.050 -25.117 -39.671 1.00 93.88 90 SER A CA 1
ATOM 692 C C . SER A 1 90 ? 15.272 -24.717 -40.925 1.00 93.88 90 SER A C 1
ATOM 694 O O . SER A 1 90 ? 15.871 -24.534 -41.993 1.00 93.88 90 SER A O 1
ATOM 696 N N . ASP A 1 91 ? 13.947 -24.584 -40.812 1.00 93.12 91 ASP A N 1
ATOM 697 C CA . ASP A 1 91 ? 13.075 -24.165 -41.910 1.00 93.12 91 ASP A CA 1
ATOM 698 C C . ASP A 1 91 ? 13.124 -22.640 -42.150 1.00 93.12 91 ASP A C 1
ATOM 700 O O . ASP A 1 91 ? 12.628 -22.132 -43.162 1.00 93.12 91 ASP A O 1
ATOM 704 N N . GLY A 1 92 ? 13.804 -21.904 -41.260 1.00 93.44 92 GLY A N 1
ATOM 705 C CA . GLY A 1 92 ? 13.950 -20.454 -41.317 1.00 93.44 92 GLY A CA 1
ATOM 706 C C . GLY A 1 92 ? 12.721 -19.700 -40.811 1.00 93.44 92 GLY A C 1
ATOM 707 O O . GLY A 1 92 ? 12.653 -18.476 -40.970 1.00 93.44 92 GLY A O 1
ATOM 708 N N . MET A 1 93 ? 11.765 -20.393 -40.203 1.00 95.56 93 MET A N 1
ATOM 709 C CA . MET A 1 93 ? 10.561 -19.885 -39.564 1.00 95.56 93 MET A CA 1
ATOM 710 C C . MET A 1 93 ? 10.494 -20.394 -38.115 1.00 95.56 93 MET A C 1
ATOM 712 O O . MET A 1 93 ? 11.224 -21.277 -37.697 1.00 95.56 93 MET A O 1
ATOM 716 N N . LEU A 1 94 ? 9.660 -19.766 -37.285 1.00 95.62 94 LEU A N 1
ATOM 717 C CA . LEU A 1 94 ? 9.346 -20.302 -35.958 1.00 95.62 94 LEU A CA 1
ATOM 718 C C . LEU A 1 94 ? 7.915 -20.809 -35.944 1.00 95.62 94 LEU A C 1
ATOM 720 O O . LEU A 1 94 ? 6.958 -20.029 -36.039 1.00 95.62 94 LEU A O 1
ATOM 724 N N . SER A 1 95 ? 7.775 -22.117 -35.788 1.00 95.56 95 SER A N 1
ATOM 725 C CA . SER A 1 95 ? 6.503 -22.789 -35.583 1.00 95.56 95 SER A CA 1
ATOM 726 C C . SER A 1 95 ? 5.922 -22.480 -34.196 1.00 95.56 95 SER A C 1
ATOM 728 O O . SER A 1 95 ? 6.590 -22.013 -33.269 1.00 95.56 95 SER A O 1
ATOM 730 N N . ARG A 1 96 ? 4.639 -22.809 -33.999 1.00 94.94 96 ARG A N 1
ATOM 731 C CA . ARG A 1 96 ? 3.946 -22.635 -32.705 1.00 94.94 96 ARG A CA 1
ATOM 732 C C . ARG A 1 96 ? 4.686 -23.279 -31.531 1.00 94.94 96 ARG A C 1
ATOM 734 O O . ARG A 1 96 ? 4.702 -22.723 -30.434 1.00 94.94 96 ARG A O 1
ATOM 741 N N . LYS A 1 97 ? 5.257 -24.466 -31.756 1.00 95.19 97 LYS A N 1
ATOM 742 C CA . LYS A 1 97 ? 5.961 -25.235 -30.723 1.00 95.19 97 LYS A CA 1
ATOM 743 C C . LYS A 1 97 ? 7.281 -24.570 -30.349 1.00 95.19 97 LYS A C 1
ATOM 745 O O . LYS A 1 97 ? 7.624 -24.534 -29.174 1.00 95.19 97 LYS A O 1
ATOM 750 N N . GLU A 1 98 ? 7.970 -23.987 -31.320 1.00 96.12 98 GLU A N 1
ATOM 751 C CA . GLU A 1 98 ? 9.248 -23.309 -31.109 1.00 96.12 98 GLU A CA 1
ATOM 752 C C . GLU A 1 98 ? 9.068 -21.954 -30.433 1.00 96.12 98 GLU A C 1
ATOM 754 O O . GLU A 1 98 ? 9.834 -21.615 -29.536 1.00 96.12 98 GLU A O 1
ATOM 759 N N . VAL A 1 99 ? 8.000 -21.213 -30.754 1.00 94.81 99 VAL A N 1
ATOM 760 C CA . VAL A 1 99 ? 7.633 -19.996 -30.007 1.00 94.81 99 VAL A CA 1
ATOM 761 C C . VAL A 1 99 ? 7.299 -20.324 -28.545 1.00 94.81 99 VAL A C 1
ATOM 763 O O . VAL A 1 99 ? 7.673 -19.573 -27.639 1.00 94.81 99 VAL A O 1
ATOM 766 N N . LEU A 1 100 ? 6.637 -21.457 -28.290 1.00 95.06 100 LEU A N 1
ATOM 767 C CA . LEU A 1 100 ? 6.369 -21.932 -26.930 1.00 95.06 100 LEU A CA 1
ATOM 768 C C . LEU A 1 100 ? 7.671 -22.329 -26.215 1.00 95.06 100 LEU A C 1
ATOM 770 O O . LEU A 1 100 ? 7.898 -21.900 -25.083 1.00 95.06 100 LEU A O 1
ATOM 774 N N . ALA A 1 101 ? 8.561 -23.062 -26.890 1.00 95.81 101 ALA A N 1
ATOM 775 C CA . ALA A 1 101 ? 9.879 -23.419 -26.365 1.00 95.81 101 ALA A CA 1
ATOM 776 C C . ALA A 1 101 ? 10.749 -22.180 -26.085 1.00 95.81 101 ALA A C 1
ATOM 778 O O . ALA A 1 101 ? 11.444 -22.134 -25.070 1.00 95.81 101 ALA A O 1
ATOM 779 N N . TYR A 1 102 ? 10.667 -21.147 -26.927 1.00 95.50 102 TYR A N 1
ATOM 780 C CA . TYR A 1 102 ? 11.308 -19.849 -26.719 1.00 95.50 102 TYR A CA 1
ATOM 781 C C . TYR A 1 102 ? 10.800 -19.169 -25.445 1.00 95.50 102 TYR A C 1
ATOM 783 O O . TYR A 1 102 ? 11.592 -18.785 -24.580 1.00 95.50 102 TYR A O 1
ATOM 791 N N . ALA A 1 103 ? 9.478 -19.060 -25.291 1.00 95.50 103 ALA A N 1
ATOM 792 C CA . ALA A 1 103 ? 8.869 -18.450 -24.115 1.00 95.50 103 ALA A CA 1
ATOM 793 C C . ALA A 1 103 ? 9.224 -19.193 -22.817 1.00 95.50 103 ALA A C 1
ATOM 795 O O . ALA A 1 103 ? 9.546 -18.565 -21.802 1.00 95.50 103 ALA A O 1
ATOM 796 N N . GLN A 1 104 ? 9.219 -20.525 -22.858 1.00 95.12 104 GLN A N 1
ATOM 797 C CA . GLN A 1 104 ? 9.574 -21.360 -21.718 1.00 95.12 104 GLN A CA 1
ATOM 798 C C . GLN A 1 104 ? 11.079 -21.311 -21.415 1.00 95.12 104 GLN A C 1
ATOM 800 O O . GLN A 1 104 ? 11.465 -21.201 -20.254 1.00 95.12 104 GLN A O 1
ATOM 805 N N . GLY A 1 105 ? 11.940 -21.350 -22.430 1.00 94.88 105 GLY A N 1
ATOM 806 C CA . GLY A 1 105 ? 13.391 -21.353 -22.253 1.00 94.88 105 GLY A CA 1
ATOM 807 C C . GLY A 1 105 ? 13.936 -20.024 -21.730 1.00 94.88 105 GLY A C 1
ATOM 808 O O . GLY A 1 105 ? 14.723 -20.013 -20.786 1.00 94.88 105 GLY A O 1
ATOM 809 N N . GLU A 1 106 ? 13.493 -18.904 -22.303 1.00 94.50 106 GLU A N 1
ATOM 810 C CA . GLU A 1 106 ? 14.026 -17.581 -21.954 1.00 94.50 106 GLU A CA 1
ATOM 811 C C . GLU A 1 106 ? 13.328 -16.957 -20.743 1.00 94.50 106 GLU A C 1
ATOM 813 O O . GLU A 1 106 ? 13.962 -16.282 -19.930 1.00 94.50 106 GLU A O 1
ATOM 818 N N . PHE A 1 107 ? 12.019 -17.178 -20.594 1.00 92.94 107 PHE A N 1
ATOM 819 C CA . PHE A 1 107 ? 11.225 -16.512 -19.559 1.00 92.94 107 PHE A CA 1
ATOM 820 C C . PHE A 1 107 ? 10.639 -17.459 -18.514 1.00 92.94 107 PHE A C 1
ATOM 822 O O . PHE A 1 107 ? 10.024 -16.965 -17.567 1.00 92.94 107 PHE A O 1
ATOM 829 N N . LYS A 1 108 ? 10.832 -18.782 -18.652 1.00 93.31 108 LYS A N 1
ATOM 830 C CA . LYS A 1 108 ? 10.242 -19.809 -17.770 1.00 93.31 108 LYS A CA 1
ATOM 831 C C . LYS A 1 108 ? 8.731 -19.628 -17.615 1.00 93.31 108 LYS A C 1
ATOM 833 O O . LYS A 1 108 ? 8.181 -19.821 -16.534 1.00 93.31 108 LYS A O 1
ATOM 838 N N . LEU A 1 109 ? 8.084 -19.183 -18.691 1.00 90.38 109 LEU A N 1
ATOM 839 C CA . LEU A 1 109 ? 6.682 -18.801 -18.702 1.00 90.38 109 LEU A CA 1
ATOM 840 C C . LEU A 1 109 ? 5.866 -19.834 -19.473 1.00 90.38 109 LEU A C 1
ATOM 842 O O . LEU A 1 109 ? 6.134 -20.089 -20.645 1.00 90.38 109 LEU A O 1
ATOM 846 N N . GLU A 1 110 ? 4.835 -20.370 -18.830 1.00 92.00 110 GLU A N 1
ATOM 847 C CA . GLU A 1 110 ? 3.809 -21.165 -19.500 1.00 92.00 110 GLU A CA 1
ATOM 848 C C . GLU A 1 110 ? 2.765 -20.221 -20.103 1.00 92.00 110 GLU A C 1
ATOM 850 O O . GLU A 1 110 ? 1.889 -19.698 -19.412 1.00 92.00 110 GLU A O 1
ATOM 855 N N . ILE A 1 111 ? 2.888 -19.952 -21.403 1.00 90.44 111 ILE A N 1
ATOM 856 C CA . ILE A 1 111 ? 1.930 -19.113 -22.127 1.00 90.44 111 ILE A CA 1
ATOM 857 C C . ILE A 1 111 ? 0.682 -19.939 -22.448 1.00 90.44 111 ILE A C 1
ATOM 859 O O . ILE A 1 111 ? 0.771 -21.021 -23.025 1.00 90.44 111 ILE A O 1
ATOM 863 N N . ALA A 1 112 ? -0.497 -19.403 -22.126 1.00 91.88 112 ALA A N 1
ATOM 864 C CA . ALA A 1 112 ? -1.768 -20.019 -22.496 1.00 91.88 112 ALA A CA 1
ATOM 865 C C . ALA A 1 112 ?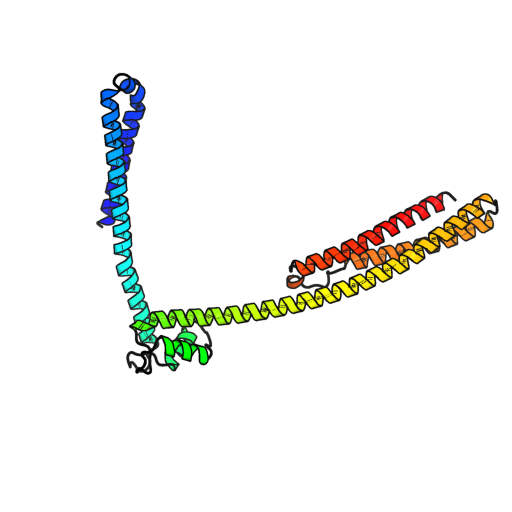 -1.913 -20.140 -24.024 1.00 91.88 112 ALA A C 1
ATOM 867 O O . ALA A 1 112 ? -1.580 -19.209 -24.761 1.00 91.88 112 ALA A O 1
ATOM 868 N N . GLN A 1 113 ? -2.498 -21.244 -24.498 1.00 90.81 113 GLN A N 1
ATOM 869 C CA . GLN A 1 113 ? -2.622 -21.541 -25.931 1.00 90.81 113 GLN A CA 1
ATOM 870 C C . GLN A 1 113 ? -3.263 -20.393 -26.732 1.00 90.81 113 GLN A C 1
ATOM 872 O O . GLN A 1 113 ? -2.752 -20.015 -27.782 1.00 90.81 113 GLN A O 1
ATOM 877 N N . GLY A 1 114 ? -4.307 -19.753 -26.191 1.00 91.56 114 GLY A N 1
ATOM 878 C CA . GLY A 1 114 ? -4.968 -18.622 -26.852 1.00 91.56 114 GLY A CA 1
ATOM 879 C C . GLY A 1 114 ? -4.080 -17.380 -27.019 1.00 91.56 114 GLY A C 1
ATOM 880 O O . GLY A 1 114 ? -4.251 -16.624 -27.974 1.00 91.56 114 GLY A O 1
ATOM 881 N N . ALA A 1 115 ? -3.098 -17.172 -26.135 1.00 91.81 115 ALA A N 1
ATOM 882 C CA . ALA A 1 115 ? -2.122 -16.097 -26.296 1.00 91.81 115 ALA A CA 1
ATOM 883 C C . ALA A 1 115 ? -1.109 -16.433 -27.399 1.00 91.81 115 ALA A C 1
ATOM 885 O O . ALA A 1 115 ? -0.801 -15.557 -28.201 1.00 91.81 115 ALA A O 1
ATOM 886 N N . ILE A 1 116 ? -0.663 -17.692 -27.510 1.00 93.25 116 ILE A N 1
ATOM 887 C CA . ILE A 1 116 ? 0.168 -18.146 -28.639 1.00 93.25 116 ILE A CA 1
ATOM 888 C C . ILE A 1 116 ? -0.589 -18.004 -29.962 1.00 93.25 116 ILE A C 1
ATOM 890 O O . ILE A 1 116 ? -0.039 -17.460 -30.914 1.00 93.25 116 ILE A O 1
ATOM 894 N N . ASP A 1 117 ? -1.857 -18.411 -30.019 1.00 93.19 117 ASP A N 1
ATOM 895 C CA . ASP A 1 117 ? -2.680 -18.265 -31.224 1.00 93.19 117 ASP A CA 1
ATOM 896 C C . ASP A 1 117 ? -2.815 -16.795 -31.644 1.00 93.19 117 ASP A C 1
ATOM 898 O O . ASP A 1 117 ? -2.721 -16.475 -32.830 1.00 93.19 117 ASP A O 1
ATOM 902 N N . SER A 1 118 ? -2.964 -15.885 -30.675 1.00 93.25 118 SER A N 1
ATOM 903 C CA . SER A 1 118 ? -2.961 -14.443 -30.930 1.00 93.25 118 SER A CA 1
ATOM 904 C C . SER A 1 118 ? -1.603 -13.955 -31.441 1.00 93.25 118 SER A C 1
ATOM 906 O O . SER A 1 118 ? -1.553 -13.212 -32.419 1.00 93.25 118 SER A O 1
ATOM 908 N N . ILE A 1 119 ? -0.492 -14.396 -30.841 1.00 93.06 119 ILE A N 1
ATOM 909 C CA . ILE A 1 119 ? 0.859 -14.036 -31.295 1.00 93.06 119 ILE A CA 1
ATOM 910 C C . ILE A 1 119 ? 1.065 -14.486 -32.742 1.00 93.06 119 ILE A C 1
ATOM 912 O O . ILE A 1 119 ? 1.491 -13.680 -33.564 1.00 93.06 119 ILE A O 1
ATOM 916 N N . MET A 1 120 ? 0.713 -15.725 -33.076 1.00 93.62 120 MET A N 1
ATOM 917 C CA . MET A 1 120 ? 0.864 -16.242 -34.436 1.00 93.62 120 MET A CA 1
ATOM 918 C C . MET A 1 120 ? -0.030 -15.496 -35.421 1.00 93.62 120 MET A C 1
ATOM 920 O O . MET A 1 120 ? 0.452 -15.073 -36.461 1.00 93.62 120 MET A O 1
ATOM 924 N N . ARG A 1 121 ? -1.299 -15.242 -35.076 1.00 92.69 121 ARG A N 1
ATOM 925 C CA . ARG A 1 121 ? -2.239 -14.522 -35.951 1.00 92.69 121 ARG A CA 1
ATOM 926 C C . ARG A 1 121 ? -1.751 -13.123 -36.350 1.00 92.69 121 ARG A C 1
ATOM 928 O O . ARG A 1 121 ? -2.096 -12.666 -37.431 1.00 92.69 121 ARG A O 1
ATOM 935 N N . HIS A 1 122 ? -1.010 -12.432 -35.483 1.00 90.88 122 HIS A N 1
ATOM 936 C CA . HIS A 1 122 ? -0.544 -11.065 -35.753 1.00 90.88 122 HIS A CA 1
ATOM 937 C C . HIS A 1 122 ? 0.883 -10.992 -36.313 1.00 90.88 122 HIS A C 1
ATOM 939 O O . HIS A 1 122 ? 1.276 -9.929 -36.787 1.00 90.88 122 HIS A O 1
ATOM 945 N N . ASN A 1 123 ? 1.672 -12.068 -36.214 1.00 90.19 123 ASN A N 1
ATOM 946 C CA . ASN A 1 123 ? 3.098 -12.055 -36.565 1.00 90.19 123 ASN A CA 1
ATOM 947 C C . ASN A 1 123 ? 3.491 -13.051 -37.663 1.00 90.19 123 ASN A C 1
ATOM 949 O O . ASN A 1 123 ? 4.584 -12.913 -38.211 1.00 90.19 123 ASN A O 1
ATOM 953 N N . ALA A 1 124 ? 2.649 -14.042 -37.957 1.00 89.25 124 ALA A N 1
ATOM 954 C CA . ALA A 1 124 ? 2.782 -14.880 -39.141 1.00 89.25 124 ALA A CA 1
ATOM 955 C C . ALA A 1 124 ? 2.066 -14.209 -40.319 1.00 89.25 124 ALA A C 1
ATOM 957 O O . ALA A 1 124 ? 1.031 -13.560 -40.137 1.00 89.25 124 ALA A O 1
ATOM 958 N N . ASP A 1 125 ? 2.620 -14.369 -41.518 1.00 87.25 125 ASP A N 1
ATOM 959 C CA . ASP A 1 125 ? 1.923 -13.974 -42.738 1.00 87.25 125 ASP A CA 1
ATOM 960 C C . ASP A 1 125 ? 0.686 -14.866 -42.936 1.00 87.25 125 ASP A C 1
ATOM 962 O O . ASP A 1 125 ? 0.651 -16.009 -42.482 1.00 87.25 125 ASP A O 1
ATOM 966 N N . ILE A 1 126 ? -0.340 -14.343 -43.616 1.00 82.38 126 ILE A N 1
ATOM 967 C CA . ILE A 1 126 ? -1.649 -15.007 -43.788 1.00 82.38 126 ILE A CA 1
ATOM 968 C C . ILE A 1 126 ? -1.516 -16.429 -44.364 1.00 82.38 126 ILE A C 1
ATOM 970 O O . ILE A 1 126 ? -2.301 -17.306 -44.005 1.00 82.38 126 ILE A O 1
ATOM 974 N N . ASP A 1 127 ? -0.502 -16.655 -45.199 1.00 85.44 127 ASP A N 1
ATOM 975 C CA . ASP A 1 127 ? -0.290 -17.906 -45.930 1.00 85.44 127 ASP A CA 1
ATOM 976 C C . ASP A 1 127 ? 0.858 -18.763 -45.367 1.00 85.44 127 ASP A C 1
ATOM 978 O O . ASP A 1 127 ? 1.144 -19.834 -45.904 1.00 85.44 127 ASP A O 1
ATOM 982 N N . GLU A 1 128 ? 1.524 -18.328 -44.290 1.00 86.44 128 GLU A N 1
ATOM 983 C CA . GLU A 1 128 ? 2.684 -19.031 -43.733 1.00 86.44 128 GLU A CA 1
ATOM 984 C C . GLU A 1 128 ? 2.386 -19.672 -42.367 1.00 86.44 128 GLU A C 1
ATOM 986 O O . GLU A 1 128 ? 1.770 -19.056 -41.495 1.00 86.44 128 GLU A O 1
ATOM 991 N N . PRO A 1 129 ? 2.845 -20.916 -42.128 1.00 86.81 129 PRO A N 1
ATOM 992 C CA . PRO A 1 129 ? 2.594 -21.619 -40.870 1.00 86.81 129 PRO A CA 1
ATOM 993 C C . PRO A 1 129 ? 3.465 -21.125 -39.698 1.00 86.81 129 PRO A C 1
ATOM 995 O O . PRO A 1 129 ? 3.211 -21.513 -38.551 1.00 86.81 129 PRO A O 1
ATOM 998 N N . GLY A 1 130 ? 4.478 -20.292 -39.965 1.00 92.44 130 GLY A N 1
ATOM 999 C CA . GLY A 1 130 ? 5.505 -19.889 -39.007 1.00 92.44 130 GLY A CA 1
ATOM 1000 C C . GLY A 1 130 ? 5.837 -18.396 -39.040 1.00 92.44 130 GLY A C 1
ATOM 1001 O O . GLY A 1 130 ? 5.395 -17.646 -39.907 1.00 92.44 130 GLY A O 1
ATOM 1002 N N . VAL A 1 131 ? 6.610 -17.946 -38.049 1.00 95.19 131 VAL A N 1
ATOM 1003 C CA . VAL A 1 131 ? 7.043 -16.547 -37.946 1.00 95.19 131 VAL A CA 1
ATOM 1004 C C . VAL A 1 131 ? 8.427 -16.358 -38.556 1.00 95.19 131 VAL A C 1
ATOM 1006 O O . VAL A 1 131 ? 9.385 -17.000 -38.134 1.00 95.19 131 VAL A O 1
ATOM 1009 N N . ARG A 1 132 ? 8.561 -15.410 -39.487 1.00 95.38 132 ARG A N 1
ATOM 1010 C CA . ARG A 1 132 ? 9.848 -15.073 -40.113 1.00 95.38 132 ARG A CA 1
ATOM 1011 C C . ARG A 1 132 ? 10.834 -14.404 -39.139 1.00 95.38 132 ARG A C 1
ATOM 1013 O O . ARG A 1 132 ? 10.408 -13.678 -38.234 1.00 95.38 132 ARG A O 1
ATOM 1020 N N . PRO A 1 133 ? 12.156 -14.462 -39.400 1.00 93.25 133 PRO A N 1
ATOM 1021 C CA . PRO A 1 133 ? 13.168 -13.812 -38.561 1.00 93.25 133 PRO A CA 1
ATOM 1022 C C . PRO A 1 133 ? 12.967 -12.296 -38.433 1.00 93.25 133 PRO A C 1
ATOM 1024 O O . PRO A 1 133 ? 13.257 -11.707 -37.393 1.00 93.25 133 PRO A O 1
ATOM 1027 N N . ALA A 1 134 ? 12.437 -11.652 -39.479 1.00 92.94 134 ALA A N 1
ATOM 1028 C CA . ALA A 1 134 ? 12.128 -10.222 -39.476 1.00 92.94 134 ALA A CA 1
ATOM 1029 C C . ALA A 1 134 ? 11.021 -9.849 -38.472 1.00 92.94 134 ALA A C 1
ATOM 1031 O O . ALA A 1 134 ? 11.036 -8.747 -37.924 1.00 92.94 134 ALA A O 1
ATOM 1032 N N . MET A 1 135 ? 10.099 -10.777 -38.199 1.00 94.31 135 MET A N 1
ATOM 1033 C CA . MET A 1 135 ? 8.971 -10.599 -37.282 1.00 94.31 135 MET A CA 1
ATOM 1034 C C . MET A 1 135 ? 9.285 -11.061 -35.851 1.00 94.31 135 MET A C 1
ATOM 1036 O O . MET A 1 135 ? 8.534 -10.775 -34.919 1.00 94.31 135 MET A O 1
ATOM 1040 N N . PHE A 1 136 ? 10.437 -11.697 -35.628 1.00 94.31 136 PHE A N 1
ATOM 1041 C CA . PHE A 1 136 ? 10.863 -12.161 -34.307 1.00 94.31 136 PHE A CA 1
ATOM 1042 C C . PHE A 1 136 ? 10.900 -11.074 -33.210 1.00 94.31 136 PHE A C 1
ATOM 1044 O O . PHE A 1 136 ? 10.485 -11.356 -32.080 1.00 94.31 136 PHE A O 1
ATOM 1051 N N . PRO A 1 137 ? 11.313 -9.815 -33.479 1.00 93.94 137 PRO A N 1
ATOM 1052 C CA . PRO A 1 137 ? 11.236 -8.755 -32.473 1.00 93.94 137 PRO A CA 1
ATOM 1053 C C . PRO A 1 137 ? 9.815 -8.521 -31.942 1.00 93.94 137 PRO A C 1
ATOM 1055 O O . PRO A 1 137 ? 9.651 -8.229 -30.754 1.00 93.94 137 PRO A O 1
ATOM 1058 N N . TRP A 1 138 ? 8.800 -8.684 -32.794 1.00 93.81 138 TRP A N 1
ATOM 1059 C CA . TRP A 1 138 ? 7.397 -8.545 -32.416 1.00 93.81 138 TRP A CA 1
ATOM 1060 C C . TRP A 1 138 ? 6.904 -9.730 -31.593 1.00 93.81 138 TRP A C 1
ATOM 1062 O O . TRP A 1 138 ? 6.232 -9.519 -30.586 1.00 93.81 138 TRP A O 1
ATOM 1072 N N . VAL A 1 139 ? 7.326 -10.955 -31.926 1.00 94.50 139 VAL A N 1
ATOM 1073 C CA . VAL A 1 139 ? 7.074 -12.139 -31.084 1.00 94.50 139 VAL A CA 1
ATOM 1074 C C . VAL A 1 139 ? 7.644 -11.932 -29.688 1.00 94.50 139 VAL A C 1
ATOM 1076 O O . VAL A 1 139 ? 6.936 -12.125 -28.704 1.00 94.50 139 VAL A O 1
ATOM 1079 N N . ARG A 1 140 ? 8.888 -11.450 -29.571 1.00 94.69 140 ARG A N 1
ATOM 1080 C CA . ARG A 1 140 ? 9.494 -11.151 -28.266 1.00 94.69 140 ARG A CA 1
ATOM 1081 C C . ARG A 1 140 ? 8.703 -10.099 -27.489 1.00 94.69 140 ARG A C 1
ATOM 1083 O O . ARG A 1 140 ? 8.519 -10.245 -26.281 1.00 94.69 140 ARG A O 1
ATOM 1090 N N . ALA A 1 141 ? 8.240 -9.046 -28.161 1.00 95.25 141 ALA A N 1
ATOM 1091 C CA . ALA A 1 141 ? 7.398 -8.032 -27.535 1.00 95.25 141 ALA A CA 1
ATOM 1092 C C . ALA A 1 141 ? 6.070 -8.632 -27.047 1.00 95.25 141 ALA A C 1
ATOM 1094 O O . ALA A 1 141 ? 5.683 -8.407 -25.902 1.00 95.25 141 ALA A O 1
ATOM 1095 N N . ALA A 1 142 ? 5.413 -9.449 -27.868 1.00 94.94 142 ALA A N 1
ATOM 1096 C CA . ALA A 1 142 ? 4.130 -10.056 -27.546 1.00 94.94 142 ALA A CA 1
ATOM 1097 C C . ALA A 1 142 ? 4.230 -11.105 -26.421 1.00 94.94 142 ALA A C 1
ATOM 1099 O O . ALA A 1 142 ? 3.389 -11.126 -25.524 1.00 94.94 142 ALA A O 1
ATOM 1100 N N . VAL A 1 143 ? 5.306 -11.900 -26.389 1.00 94.75 143 VAL A N 1
ATOM 1101 C CA . VAL A 1 143 ? 5.668 -12.769 -25.252 1.00 94.75 143 VAL A CA 1
ATOM 1102 C C . VAL A 1 143 ? 5.872 -11.939 -23.980 1.00 94.75 143 VAL A C 1
ATOM 1104 O O . VAL A 1 143 ? 5.378 -12.299 -22.912 1.00 94.75 143 VAL A O 1
ATOM 1107 N N . GLY A 1 144 ? 6.548 -10.791 -24.092 1.00 95.12 144 GLY A N 1
ATOM 1108 C CA . GLY A 1 144 ? 6.706 -9.839 -22.993 1.00 95.12 144 GLY A CA 1
ATOM 1109 C C . GLY A 1 144 ? 5.367 -9.328 -22.454 1.00 95.12 144 GLY A C 1
ATOM 1110 O O . GLY A 1 144 ? 5.166 -9.311 -21.242 1.00 95.12 144 GLY A O 1
ATOM 1111 N N . VAL A 1 145 ? 4.429 -8.980 -23.338 1.00 94.81 145 VAL A N 1
ATOM 1112 C CA . VAL A 1 145 ? 3.067 -8.573 -22.955 1.00 94.81 145 VAL A CA 1
ATOM 1113 C C . VAL A 1 145 ? 2.322 -9.718 -22.267 1.00 94.81 145 VAL A C 1
ATOM 1115 O O . VAL A 1 145 ? 1.748 -9.507 -21.201 1.00 94.81 145 VAL A O 1
ATOM 1118 N N . ALA A 1 146 ? 2.367 -10.936 -22.814 1.00 93.25 146 ALA A N 1
ATOM 1119 C CA . ALA A 1 146 ? 1.735 -12.108 -22.204 1.00 93.25 146 ALA A CA 1
ATOM 1120 C C . ALA A 1 146 ? 2.259 -12.370 -20.779 1.00 93.25 146 ALA A C 1
ATOM 1122 O O . ALA A 1 146 ? 1.479 -12.657 -19.868 1.00 93.25 146 ALA A O 1
ATOM 1123 N N . ARG A 1 147 ? 3.568 -12.187 -20.561 1.00 93.81 147 ARG A N 1
ATOM 1124 C CA . ARG A 1 147 ? 4.199 -12.284 -19.238 1.00 93.81 147 ARG A CA 1
ATOM 1125 C C . ARG A 1 147 ? 3.655 -11.258 -18.253 1.00 93.81 147 ARG A C 1
ATOM 1127 O O . ARG A 1 147 ? 3.339 -11.606 -17.115 1.00 93.81 147 ARG A O 1
ATOM 1134 N N . GLU A 1 148 ? 3.582 -9.995 -18.663 1.00 95.25 148 GLU A N 1
ATOM 1135 C CA . GLU A 1 148 ? 3.069 -8.940 -17.787 1.00 95.25 148 GLU A CA 1
ATOM 1136 C C . GLU A 1 148 ? 1.575 -9.132 -17.501 1.00 95.25 148 GLU A C 1
ATOM 1138 O O . GLU A 1 148 ? 1.169 -9.001 -16.351 1.00 95.25 148 GLU A O 1
ATOM 1143 N N . LEU A 1 149 ? 0.780 -9.591 -18.473 1.00 92.81 149 LEU A N 1
ATOM 1144 C CA . LEU A 1 149 ? -0.624 -9.949 -18.247 1.00 92.81 149 LEU A CA 1
ATOM 1145 C C . LEU A 1 149 ? -0.787 -11.057 -17.196 1.00 92.81 149 LEU A C 1
ATOM 1147 O O . LEU A 1 149 ? -1.658 -10.952 -16.335 1.00 92.81 149 LEU A O 1
ATOM 1151 N N . GLN A 1 150 ? 0.049 -12.099 -17.217 1.00 91.56 150 GLN A N 1
ATOM 1152 C CA . GLN A 1 150 ? -0.003 -13.163 -16.207 1.00 91.56 150 GLN A CA 1
ATOM 1153 C C . GLN A 1 150 ? 0.365 -12.646 -14.808 1.00 91.56 150 GLN A C 1
ATOM 1155 O O . GLN A 1 150 ? -0.300 -12.978 -13.824 1.00 91.56 150 GLN A O 1
ATOM 1160 N N . ARG A 1 151 ? 1.392 -11.793 -14.713 1.00 92.56 151 ARG A N 1
ATOM 1161 C CA . ARG A 1 151 ? 1.770 -11.131 -13.453 1.00 92.56 151 ARG A CA 1
ATOM 1162 C C . ARG A 1 151 ? 0.653 -10.231 -12.940 1.00 92.56 151 ARG A C 1
ATOM 1164 O O . ARG A 1 151 ? 0.340 -10.264 -11.753 1.00 92.56 151 ARG A O 1
ATOM 1171 N N . ASP A 1 152 ? 0.020 -9.471 -13.821 1.00 95.81 152 ASP A N 1
ATOM 1172 C CA . ASP A 1 152 ? -1.079 -8.584 -13.460 1.00 95.81 152 ASP A CA 1
ATOM 1173 C C . ASP A 1 152 ? -2.330 -9.351 -13.041 1.00 95.81 152 ASP A C 1
ATOM 1175 O O . ASP A 1 152 ? -3.009 -8.933 -12.103 1.00 95.81 152 ASP A O 1
ATOM 1179 N N . GLN A 1 153 ? -2.611 -10.506 -13.648 1.00 92.94 153 GLN A N 1
ATOM 1180 C CA . GLN A 1 153 ? -3.662 -11.403 -13.173 1.00 92.94 153 GLN A CA 1
ATOM 1181 C C . GLN A 1 153 ? -3.370 -11.927 -11.763 1.00 92.94 153 GLN A C 1
ATOM 1183 O O . GLN A 1 153 ? -4.278 -11.937 -10.933 1.00 92.94 153 GLN A O 1
ATOM 1188 N N . ALA A 1 154 ? -2.128 -12.324 -11.468 1.00 93.81 154 ALA A N 1
ATOM 1189 C CA . ALA A 1 154 ? -1.735 -12.761 -10.128 1.00 93.81 154 ALA A CA 1
ATOM 1190 C C . ALA A 1 154 ? -1.884 -11.626 -9.099 1.00 93.81 154 ALA A C 1
ATOM 1192 O O . ALA A 1 154 ? -2.592 -11.796 -8.108 1.00 93.81 154 ALA A O 1
ATOM 1193 N N . ARG A 1 155 ? -1.342 -10.435 -9.395 1.00 95.94 155 ARG A N 1
ATOM 1194 C CA . ARG A 1 155 ? -1.507 -9.234 -8.553 1.00 95.94 155 ARG A CA 1
ATOM 1195 C C . ARG A 1 155 ? -2.975 -8.864 -8.363 1.00 95.94 155 ARG A C 1
ATOM 1197 O O . ARG A 1 155 ? -3.372 -8.437 -7.288 1.00 95.94 155 ARG A O 1
ATOM 1204 N N . ARG A 1 156 ? -3.806 -9.002 -9.402 1.00 95.56 156 ARG A N 1
ATOM 1205 C CA . ARG A 1 156 ? -5.244 -8.725 -9.307 1.00 95.56 156 ARG A CA 1
ATOM 1206 C C . ARG A 1 156 ? -5.943 -9.726 -8.395 1.00 95.56 156 ARG A C 1
ATOM 1208 O O . ARG A 1 156 ? -6.751 -9.297 -7.584 1.00 95.56 156 ARG A O 1
ATOM 1215 N N . LYS A 1 157 ? -5.642 -11.023 -8.511 1.00 95.94 157 LYS A N 1
ATOM 1216 C CA . LYS A 1 157 ? -6.189 -12.055 -7.615 1.00 95.94 157 LYS A CA 1
ATOM 1217 C C . LYS A 1 157 ? -5.795 -11.791 -6.164 1.00 95.94 157 LYS A C 1
ATOM 1219 O O . LYS A 1 157 ? -6.654 -11.852 -5.296 1.00 95.94 157 LYS A O 1
ATOM 1224 N N . GLU A 1 158 ? -4.534 -11.444 -5.925 1.00 94.69 158 GLU A N 1
ATOM 1225 C CA . GLU A 1 158 ? -4.032 -11.085 -4.598 1.00 94.69 158 GLU A CA 1
ATOM 1226 C C . GLU A 1 158 ? -4.739 -9.846 -4.036 1.00 94.69 158 GLU A C 1
ATOM 1228 O O . GLU A 1 158 ? -5.243 -9.897 -2.921 1.00 94.69 158 GLU A O 1
ATOM 1233 N N . ARG A 1 159 ? -4.877 -8.770 -4.826 1.00 92.38 159 ARG A N 1
ATOM 1234 C CA . ARG A 1 159 ? -5.630 -7.572 -4.415 1.00 92.38 159 ARG A CA 1
ATOM 1235 C C . ARG A 1 159 ? -7.082 -7.886 -4.077 1.00 92.38 159 ARG A C 1
ATOM 1237 O O . ARG A 1 159 ? -7.549 -7.470 -3.031 1.00 92.38 159 ARG A O 1
ATOM 1244 N N . VAL A 1 160 ? -7.777 -8.644 -4.926 1.00 94.81 160 VAL A N 1
ATOM 1245 C CA . VAL A 1 160 ? -9.181 -9.016 -4.684 1.00 94.81 160 VAL A CA 1
ATOM 1246 C C . VAL A 1 160 ? -9.314 -9.880 -3.427 1.00 94.81 160 VAL A C 1
ATOM 1248 O O . VAL A 1 160 ? -10.238 -9.680 -2.646 1.00 94.81 160 VAL A O 1
ATOM 1251 N N . ALA A 1 161 ? -8.389 -10.817 -3.195 1.00 94.56 161 ALA A N 1
ATOM 1252 C CA . ALA A 1 161 ? -8.376 -11.617 -1.972 1.00 94.56 161 ALA A CA 1
ATOM 1253 C C . ALA A 1 161 ? -8.117 -10.748 -0.731 1.00 94.56 161 ALA A C 1
ATOM 1255 O O . ALA A 1 161 ? -8.790 -10.914 0.285 1.00 94.56 161 ALA A O 1
ATOM 1256 N N . LEU A 1 162 ? -7.184 -9.800 -0.827 1.00 91.50 162 LEU A N 1
ATOM 1257 C CA . LEU A 1 162 ? -6.856 -8.873 0.248 1.00 91.50 162 LEU A CA 1
ATOM 1258 C C . LEU A 1 162 ? -8.025 -7.924 0.559 1.00 91.50 162 LEU A C 1
ATOM 1260 O O . LEU A 1 162 ? -8.355 -7.722 1.722 1.00 91.50 162 LEU A O 1
ATOM 1264 N N . GLU A 1 163 ? -8.694 -7.391 -0.464 1.00 92.00 163 GLU A N 1
ATOM 1265 C CA . GLU A 1 163 ? -9.896 -6.558 -0.327 1.00 92.00 163 GLU A CA 1
ATOM 1266 C C . GLU A 1 163 ? -11.056 -7.339 0.308 1.00 92.00 163 GLU A C 1
ATOM 1268 O O . GLU A 1 163 ? -11.726 -6.826 1.203 1.00 92.00 163 GLU A O 1
ATOM 1273 N N . ALA A 1 164 ? -11.260 -8.600 -0.084 1.00 95.44 164 ALA A N 1
ATOM 1274 C CA . ALA A 1 164 ? -12.270 -9.459 0.531 1.00 95.44 164 ALA A CA 1
ATOM 1275 C C . ALA A 1 164 ? -11.972 -9.732 2.017 1.00 95.44 164 ALA A C 1
ATOM 1277 O O . ALA A 1 164 ? -12.875 -9.675 2.851 1.00 95.44 164 ALA A O 1
ATOM 1278 N N . GLN A 1 165 ? -10.705 -9.983 2.367 1.00 93.44 165 GLN A N 1
ATOM 1279 C CA . GLN A 1 165 ? -10.282 -10.123 3.765 1.00 93.44 165 GLN A CA 1
ATOM 1280 C C . GLN A 1 165 ? -10.463 -8.817 4.549 1.00 93.44 165 GLN A C 1
ATOM 1282 O O . GLN A 1 165 ? -10.901 -8.849 5.697 1.00 93.44 165 GLN A O 1
ATOM 1287 N N . ALA A 1 166 ? -10.170 -7.671 3.936 1.00 93.00 166 ALA A N 1
ATOM 1288 C CA . ALA A 1 166 ? -10.350 -6.363 4.552 1.00 93.00 166 ALA A CA 1
ATOM 1289 C C . ALA A 1 166 ? -11.821 -6.080 4.887 1.00 93.00 166 ALA A C 1
ATOM 1291 O O . ALA A 1 166 ? -12.114 -5.598 5.981 1.00 93.00 166 ALA A O 1
ATOM 1292 N N . GLU A 1 167 ? -12.746 -6.420 3.985 1.00 94.62 167 GLU A N 1
ATOM 1293 C CA . GLU A 1 167 ? -14.179 -6.241 4.235 1.00 94.62 167 GLU A CA 1
ATOM 1294 C C . GLU A 1 167 ? -14.683 -7.181 5.342 1.00 94.62 167 GLU A C 1
ATOM 1296 O O . GLU A 1 167 ? -15.412 -6.739 6.227 1.00 94.62 167 GLU A O 1
ATOM 1301 N N . ALA A 1 168 ? -14.224 -8.438 5.373 1.00 93.81 168 ALA A N 1
ATOM 1302 C CA . ALA A 1 168 ? -14.551 -9.370 6.458 1.00 93.81 168 ALA A CA 1
ATOM 1303 C C . ALA A 1 168 ? -14.006 -8.903 7.824 1.00 93.81 168 ALA A C 1
ATOM 1305 O O . ALA A 1 168 ? -14.680 -9.001 8.851 1.00 93.81 168 ALA A O 1
ATOM 1306 N N . VAL A 1 169 ? -12.791 -8.347 7.855 1.00 93.62 169 VAL A N 1
ATOM 1307 C CA . VAL A 1 169 ? -12.219 -7.759 9.076 1.00 93.62 169 VAL A CA 1
ATOM 1308 C C . VAL A 1 169 ? -13.005 -6.523 9.507 1.00 93.62 169 VAL A C 1
ATOM 1310 O O . VAL A 1 169 ? -13.243 -6.325 10.697 1.00 93.62 169 VAL A O 1
ATOM 1313 N N . LYS A 1 170 ? -13.453 -5.699 8.560 1.00 93.31 170 LYS A N 1
ATOM 1314 C CA . LYS A 1 170 ? -14.271 -4.520 8.847 1.00 93.31 170 LYS A CA 1
ATOM 1315 C C . LYS A 1 170 ? -15.628 -4.897 9.441 1.00 93.31 170 LYS A C 1
ATOM 1317 O O . LYS A 1 170 ? -16.032 -4.262 10.413 1.00 93.31 170 LYS A O 1
ATOM 1322 N N . SER A 1 171 ? -16.307 -5.922 8.919 1.00 94.25 171 SER A N 1
ATOM 1323 C CA . SER A 1 171 ? -17.561 -6.405 9.513 1.00 94.25 171 SER A CA 1
ATOM 1324 C C . SER A 1 171 ? -17.340 -6.951 10.925 1.00 94.25 171 SER A C 1
ATOM 1326 O O . SER A 1 171 ? -18.063 -6.571 11.842 1.00 94.25 171 SER A O 1
ATOM 1328 N N . HIS A 1 172 ? -16.279 -7.736 11.135 1.00 91.94 172 HIS A N 1
ATOM 1329 C CA . HIS A 1 172 ? -15.914 -8.239 12.463 1.00 91.94 172 HIS A CA 1
ATOM 1330 C C . HIS A 1 172 ? -15.609 -7.105 13.461 1.00 91.94 172 HIS A C 1
ATOM 1332 O O . HIS A 1 172 ? -16.053 -7.130 14.607 1.00 91.94 172 HIS A O 1
ATOM 1338 N N . LEU A 1 173 ? -14.899 -6.057 13.029 1.00 92.44 173 LEU A N 1
ATOM 1339 C CA . LEU A 1 173 ? -14.641 -4.875 13.856 1.00 92.44 173 LEU A CA 1
ATOM 1340 C C . LEU A 1 173 ? -15.918 -4.106 14.205 1.00 92.44 173 LEU A C 1
ATOM 1342 O O . LEU A 1 173 ? -16.035 -3.610 15.323 1.00 92.44 173 LEU A O 1
ATOM 1346 N N . GLN A 1 174 ? -16.870 -4.008 13.276 1.00 93.56 174 GLN A N 1
ATOM 1347 C CA . GLN A 1 174 ? -18.166 -3.381 13.541 1.00 93.56 174 GLN A CA 1
ATOM 1348 C C . GLN A 1 174 ? -18.984 -4.178 14.559 1.00 93.56 174 GLN A C 1
ATOM 1350 O O . GLN A 1 174 ? -19.619 -3.581 15.425 1.00 93.56 174 GLN A O 1
ATOM 1355 N N . GLU A 1 175 ? -18.965 -5.508 14.481 1.00 95.88 175 GLU A N 1
ATOM 1356 C CA . GLU A 1 175 ? -19.615 -6.381 15.464 1.00 95.88 175 GLU A CA 1
ATOM 1357 C C . GLU A 1 175 ? -18.985 -6.216 16.849 1.00 95.88 175 GLU A C 1
ATOM 1359 O O . GLU A 1 175 ? -19.695 -5.878 17.796 1.00 95.88 175 GLU A O 1
ATOM 1364 N N . ARG A 1 176 ? -17.651 -6.288 16.955 1.00 95.06 176 ARG A N 1
ATOM 1365 C CA . ARG A 1 176 ? -16.934 -6.005 18.213 1.00 95.06 176 ARG A CA 1
ATOM 1366 C C . ARG A 1 176 ? -17.212 -4.593 18.737 1.00 95.06 176 ARG A C 1
ATOM 1368 O O . ARG A 1 176 ? -17.364 -4.394 19.939 1.00 95.06 176 ARG A O 1
ATOM 1375 N N . GLY A 1 177 ? -17.319 -3.602 17.852 1.00 94.06 177 GLY A N 1
ATOM 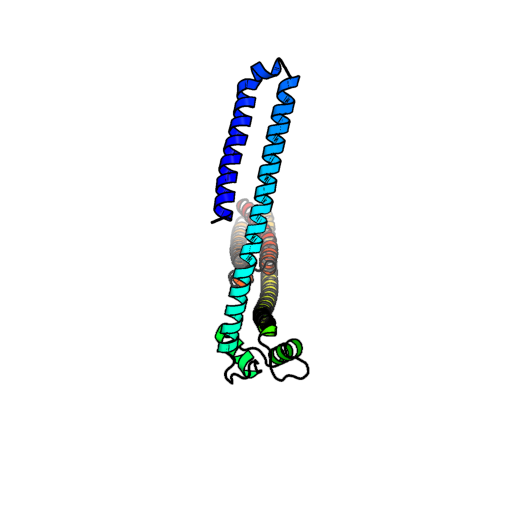1376 C CA . GLY A 1 177 ? -17.707 -2.235 18.210 1.00 94.06 177 GLY A CA 1
ATOM 1377 C C . GLY A 1 177 ? -19.122 -2.149 18.795 1.00 94.06 177 GLY A C 1
ATOM 1378 O O . GLY A 1 177 ? -19.347 -1.413 19.757 1.00 94.06 177 GLY A O 1
ATOM 1379 N N . ARG A 1 178 ? -20.078 -2.933 18.273 1.00 95.75 178 ARG A N 1
ATOM 1380 C CA . ARG A 1 178 ? -21.442 -3.038 18.829 1.00 95.75 178 ARG A CA 1
ATOM 1381 C C . ARG A 1 178 ? -21.452 -3.715 20.196 1.00 95.75 178 ARG A C 1
ATOM 1383 O O . ARG A 1 178 ? -22.143 -3.231 21.086 1.00 95.75 178 ARG A O 1
ATOM 1390 N N . GLU A 1 179 ? -20.674 -4.777 20.378 1.00 96.06 179 GLU A N 1
ATOM 1391 C CA . GLU A 1 179 ? -20.532 -5.452 21.674 1.00 96.06 179 GLU A CA 1
ATOM 1392 C C . GLU A 1 179 ? -19.948 -4.514 22.737 1.00 96.06 179 GLU A C 1
ATOM 1394 O O . GLU A 1 179 ? -20.494 -4.402 23.834 1.00 96.06 179 GLU A O 1
ATOM 1399 N N . LEU A 1 180 ? -18.895 -3.763 22.393 1.00 96.12 180 LEU A N 1
ATOM 1400 C CA . LEU A 1 180 ? -18.324 -2.736 23.269 1.00 96.12 180 LEU A CA 1
ATOM 1401 C C . LEU A 1 180 ? -19.334 -1.634 23.604 1.00 96.12 180 LEU A C 1
ATOM 1403 O O . LEU A 1 180 ? -19.385 -1.169 24.743 1.00 96.12 180 LEU A O 1
ATOM 1407 N N . ALA A 1 181 ? -20.144 -1.214 22.629 1.00 95.31 181 ALA A N 1
ATOM 1408 C CA . ALA A 1 181 ? -21.182 -0.215 22.850 1.00 95.31 181 ALA A CA 1
ATOM 1409 C C . ALA A 1 181 ? -22.260 -0.713 23.825 1.00 95.31 181 ALA A C 1
ATOM 1411 O O . ALA A 1 181 ? -22.628 0.035 24.729 1.00 95.31 181 ALA A O 1
ATOM 1412 N N . ALA A 1 182 ? -22.704 -1.966 23.685 1.00 96.50 182 ALA A N 1
ATOM 1413 C CA . ALA A 1 182 ? -23.654 -2.592 24.603 1.00 96.50 182 ALA A CA 1
ATOM 1414 C C . ALA A 1 182 ? -23.059 -2.766 26.013 1.00 96.50 182 ALA A C 1
ATOM 1416 O O . ALA A 1 182 ? -23.718 -2.470 27.008 1.00 96.50 182 ALA A O 1
ATOM 1417 N N . GLY A 1 183 ? -21.787 -3.168 26.114 1.00 95.62 183 GLY A N 1
ATOM 1418 C CA . GLY A 1 183 ? -21.073 -3.228 27.392 1.00 95.62 183 GLY A CA 1
ATOM 1419 C C . GLY A 1 183 ? -20.968 -1.859 28.072 1.00 95.62 183 GLY A C 1
ATOM 1420 O O . GLY A 1 183 ? -21.165 -1.748 29.279 1.00 95.62 183 GLY A O 1
ATOM 1421 N N . ALA A 1 184 ? -20.722 -0.794 27.303 1.00 96.75 184 ALA A N 1
ATOM 1422 C CA . ALA A 1 184 ? -20.706 0.570 27.825 1.00 96.75 184 ALA A CA 1
ATOM 1423 C C . ALA A 1 184 ? -22.091 1.040 28.307 1.00 96.75 184 ALA A C 1
ATOM 1425 O O . ALA A 1 184 ? -22.162 1.753 29.303 1.00 96.75 184 ALA A O 1
ATOM 1426 N N . GLU A 1 185 ? -23.176 0.634 27.642 1.00 96.88 185 GLU A N 1
ATOM 1427 C CA . GLU A 1 185 ? -24.553 0.928 28.072 1.00 96.88 185 GLU A CA 1
ATOM 1428 C C . GLU A 1 185 ? -24.893 0.221 29.393 1.00 96.88 185 GLU A C 1
ATOM 1430 O O . GLU A 1 185 ? -25.408 0.857 30.310 1.00 96.88 185 GLU A O 1
ATOM 1435 N N . ALA A 1 186 ? -24.493 -1.043 29.561 1.00 96.62 186 ALA A N 1
ATOM 1436 C CA . ALA A 1 186 ? -24.626 -1.736 30.844 1.00 96.62 186 ALA A CA 1
ATOM 1437 C C . ALA A 1 186 ? -23.834 -1.035 31.968 1.00 96.62 186 ALA A C 1
ATOM 1439 O O . ALA A 1 186 ? -24.335 -0.863 33.079 1.00 96.62 186 ALA A O 1
ATOM 1440 N N . LEU A 1 187 ? -22.616 -0.557 31.680 1.00 97.62 187 LEU A N 1
ATOM 1441 C CA . LEU A 1 187 ? -21.839 0.234 32.642 1.00 97.62 187 LEU A CA 1
ATOM 1442 C C . LEU A 1 187 ? -22.499 1.583 32.961 1.00 97.62 187 LEU A C 1
ATOM 1444 O O . LEU A 1 187 ? -22.422 2.045 34.098 1.00 97.62 187 LEU A O 1
ATOM 1448 N N . GLU A 1 188 ? -23.163 2.226 31.997 1.00 97.69 188 GLU A N 1
ATOM 1449 C CA . GLU A 1 188 ? -23.944 3.447 32.242 1.00 97.69 188 GLU A CA 1
ATOM 1450 C C . GLU A 1 188 ? -25.062 3.226 33.264 1.00 97.69 188 GLU A C 1
ATOM 1452 O O . GLU A 1 188 ? -25.270 4.098 34.117 1.00 97.69 188 GLU A O 1
ATOM 1457 N N . GLU A 1 189 ? -25.726 2.070 33.231 1.00 97.19 189 GLU A N 1
ATOM 1458 C CA . GLU A 1 189 ? -26.736 1.689 34.221 1.00 97.19 189 GLU A CA 1
ATOM 1459 C C . GLU A 1 189 ? -26.127 1.461 35.611 1.00 97.19 189 GLU A C 1
ATOM 1461 O O . GLU A 1 189 ? -26.664 1.957 36.606 1.00 97.19 189 GLU A O 1
ATOM 1466 N N . GLU A 1 190 ? -24.973 0.790 35.697 1.00 96.69 190 GLU A N 1
ATOM 1467 C CA . GLU A 1 190 ? -24.260 0.582 36.966 1.00 96.69 190 GLU A CA 1
ATOM 1468 C C . GLU A 1 190 ? -23.805 1.908 37.593 1.00 96.69 190 GLU A C 1
ATOM 1470 O O . GLU A 1 190 ? -24.013 2.147 38.787 1.00 96.69 190 GLU A O 1
ATOM 1475 N N . VAL A 1 191 ? -23.251 2.820 36.788 1.00 97.88 191 VAL A N 1
ATOM 1476 C CA . VAL A 1 191 ? -22.856 4.160 37.248 1.00 97.88 191 VAL A CA 1
ATOM 1477 C C . VAL A 1 191 ? -24.078 4.973 37.680 1.00 97.88 191 VAL A C 1
ATOM 1479 O O . VAL A 1 191 ? -24.030 5.658 38.702 1.00 97.88 191 VAL A O 1
ATOM 1482 N N . ALA A 1 192 ? -25.197 4.878 36.956 1.00 97.69 192 ALA A N 1
ATOM 1483 C CA . ALA A 1 192 ? -26.441 5.534 37.352 1.00 97.69 192 ALA A CA 1
ATOM 1484 C C . ALA A 1 192 ? -26.990 4.986 38.683 1.00 97.69 192 ALA A C 1
ATOM 1486 O O . ALA A 1 192 ? -27.525 5.753 39.486 1.00 97.69 192 ALA A O 1
ATOM 1487 N N . ALA A 1 193 ? -26.844 3.685 38.951 1.00 96.06 193 ALA A N 1
ATOM 1488 C CA . ALA A 1 193 ? -27.201 3.096 40.240 1.00 96.06 193 ALA A CA 1
ATOM 1489 C C . ALA A 1 193 ? -26.316 3.635 41.379 1.00 96.06 193 ALA A C 1
ATOM 1491 O O . ALA A 1 193 ? -26.846 3.999 42.432 1.00 96.06 193 ALA A O 1
ATOM 1492 N N . CYS A 1 194 ? -25.004 3.778 41.148 1.00 96.88 194 CYS A N 1
ATOM 1493 C CA . CYS A 1 194 ? -24.081 4.409 42.101 1.00 96.88 194 CYS A CA 1
ATOM 1494 C C . CYS A 1 194 ? -24.489 5.860 42.409 1.00 96.88 194 CYS A C 1
ATOM 1496 O O . CYS A 1 194 ? -24.555 6.264 43.568 1.00 96.88 194 CYS A O 1
ATOM 1498 N N . GLU A 1 195 ? -24.811 6.646 41.376 1.00 97.12 195 GLU A N 1
ATOM 1499 C CA . GLU A 1 195 ? -25.252 8.038 41.531 1.00 97.12 195 GLU A CA 1
ATOM 1500 C C . GLU A 1 195 ? -26.558 8.149 42.335 1.00 97.12 195 GLU A C 1
ATOM 1502 O O . GLU A 1 195 ? -26.687 9.045 43.171 1.00 97.12 195 GLU A O 1
ATOM 1507 N N . LYS A 1 196 ? -27.515 7.236 42.124 1.00 96.88 196 LYS A N 1
ATOM 1508 C CA . LYS A 1 196 ? -28.769 7.190 42.896 1.00 96.88 196 LYS A CA 1
ATOM 1509 C C . LYS A 1 196 ? -28.527 6.846 44.369 1.00 96.88 196 LYS A C 1
ATOM 1511 O O . LYS A 1 196 ? -29.092 7.510 45.234 1.00 96.88 196 LYS A O 1
ATOM 1516 N N . GLN A 1 197 ? -27.674 5.861 44.660 1.00 95.31 197 GLN A N 1
ATOM 1517 C CA . GLN A 1 197 ? -27.303 5.506 46.040 1.00 95.31 197 GLN A CA 1
ATOM 1518 C C . GLN A 1 197 ? -26.642 6.684 46.764 1.00 95.31 197 GLN A C 1
ATOM 1520 O O . GLN A 1 197 ? -27.033 7.041 47.874 1.00 95.31 197 GLN A O 1
ATOM 1525 N N . LEU A 1 198 ? -25.736 7.386 46.082 1.00 95.81 198 LEU A N 1
ATOM 1526 C CA . LEU A 1 198 ? -25.099 8.589 46.608 1.00 95.81 198 LEU A CA 1
ATOM 1527 C C . LEU A 1 198 ? -26.095 9.725 46.906 1.00 95.81 198 LEU A C 1
ATOM 1529 O O . LEU A 1 198 ? -25.935 10.460 47.881 1.00 95.81 198 LEU A O 1
ATOM 1533 N N . GLN A 1 199 ? -27.127 9.908 46.078 1.00 94.31 199 GLN A N 1
ATOM 1534 C CA . GLN A 1 199 ? -28.186 10.879 46.379 1.00 94.31 199 GLN A CA 1
ATOM 1535 C C . GLN A 1 199 ? -28.945 10.506 47.660 1.00 94.31 199 GLN A C 1
ATOM 1537 O O . GLN A 1 199 ? -29.253 11.397 48.453 1.00 94.31 199 GLN A O 1
ATOM 1542 N N . GLY A 1 200 ? -29.182 9.210 47.889 1.00 94.06 200 GLY A N 1
ATOM 1543 C CA . GLY A 1 200 ? -29.738 8.690 49.141 1.00 94.06 200 GLY A CA 1
ATOM 1544 C C . GLY A 1 200 ? -28.841 8.976 50.348 1.00 94.06 200 GLY A C 1
ATOM 1545 O O . GLY A 1 200 ? -29.324 9.481 51.360 1.00 94.06 200 GLY A O 1
ATOM 1546 N N . LEU A 1 201 ? -27.525 8.770 50.213 1.00 93.25 201 LEU A N 1
ATOM 1547 C CA . LEU A 1 201 ? -26.540 9.093 51.255 1.00 93.25 201 LEU A CA 1
ATOM 1548 C C . LEU A 1 201 ? -26.596 10.559 51.686 1.00 93.25 201 LEU A C 1
ATOM 1550 O O . LEU A 1 201 ? -26.599 10.853 52.876 1.00 93.25 201 LEU A O 1
ATOM 1554 N N . LYS A 1 202 ? -26.724 11.490 50.735 1.00 92.44 202 LYS A N 1
ATOM 1555 C CA . LYS A 1 202 ? -26.855 12.925 51.048 1.00 92.44 202 LYS A CA 1
ATOM 1556 C C . LYS A 1 202 ? -28.112 13.262 51.849 1.00 92.44 202 LYS A C 1
ATOM 1558 O O . LYS A 1 202 ? -28.127 14.282 52.536 1.00 92.44 202 LYS A O 1
ATOM 1563 N N . ALA A 1 203 ? -29.176 12.471 51.716 1.00 92.12 203 ALA A N 1
ATOM 1564 C CA . ALA A 1 203 ? -30.384 12.637 52.515 1.00 92.12 203 ALA A CA 1
ATOM 1565 C C . ALA A 1 203 ? -30.190 12.059 53.925 1.00 92.12 203 ALA A C 1
ATOM 1567 O O . ALA A 1 203 ? -30.497 12.746 54.896 1.00 92.12 203 ALA A O 1
ATOM 1568 N N . LEU A 1 204 ? -29.611 10.858 54.035 1.00 90.62 204 LEU A N 1
ATOM 1569 C CA . LEU A 1 204 ? -29.314 10.205 55.318 1.00 90.62 204 LEU A CA 1
ATOM 1570 C C . LEU A 1 204 ? -28.314 11.001 56.164 1.00 90.62 204 LEU A C 1
ATOM 1572 O O . LEU A 1 204 ? -28.536 11.184 57.356 1.00 90.62 204 LEU A O 1
ATOM 1576 N N . ALA A 1 205 ? -27.278 11.569 55.543 1.00 92.12 205 ALA A N 1
ATOM 1577 C CA . ALA A 1 205 ? -26.293 12.409 56.225 1.00 92.12 205 ALA A CA 1
ATOM 1578 C C . ALA A 1 205 ? -26.924 13.639 56.906 1.00 92.12 205 ALA A C 1
ATOM 1580 O O . ALA A 1 205 ? -26.396 14.145 57.890 1.00 92.12 205 ALA A O 1
ATOM 1581 N N . LYS A 1 206 ? -28.077 14.115 56.415 1.00 91.94 206 LYS A N 1
ATOM 1582 C CA . LYS A 1 206 ? -28.830 15.218 57.035 1.00 91.94 206 LYS A CA 1
ATOM 1583 C C . LYS A 1 206 ? -29.769 14.768 58.154 1.00 91.94 206 LYS A C 1
ATOM 1585 O O . LYS A 1 206 ? -30.221 15.616 58.913 1.00 91.94 206 LYS A O 1
ATOM 1590 N N . ALA A 1 207 ? -30.105 13.482 58.218 1.00 89.06 207 ALA A N 1
ATOM 1591 C CA . ALA A 1 207 ? -31.066 12.924 59.169 1.00 89.06 207 ALA A CA 1
ATOM 1592 C C . ALA A 1 207 ? -30.422 12.454 60.493 1.00 89.06 207 ALA A C 1
ATOM 1594 O O . ALA A 1 207 ? -31.135 11.959 61.357 1.00 89.06 207 ALA A O 1
ATOM 1595 N N . GLU A 1 208 ? -29.101 12.616 60.653 1.00 81.06 208 GLU A N 1
ATOM 1596 C CA . GLU A 1 208 ? -28.308 12.289 61.856 1.00 81.06 208 GLU A CA 1
ATOM 1597 C C . GLU A 1 208 ? -28.321 10.810 62.319 1.00 81.06 208 GLU A C 1
ATOM 1599 O O . GLU A 1 208 ? -27.773 10.500 63.378 1.00 81.06 208 GLU A O 1
ATOM 1604 N N . ASP A 1 209 ? -28.838 9.858 61.530 1.00 83.69 209 ASP A N 1
ATOM 1605 C CA . ASP A 1 209 ? -28.695 8.424 61.839 1.00 83.69 209 ASP A CA 1
ATOM 1606 C C . ASP A 1 209 ? -27.361 7.858 61.321 1.00 83.69 209 ASP A C 1
ATOM 1608 O O . ASP A 1 209 ? -27.221 7.386 60.187 1.00 83.69 209 ASP A O 1
ATOM 1612 N N . GLY A 1 210 ? -26.346 7.902 62.185 1.00 88.88 210 GLY A N 1
ATOM 1613 C CA . GLY A 1 210 ? -24.995 7.456 61.850 1.00 88.88 210 GLY A CA 1
ATOM 1614 C C . GLY A 1 210 ? -24.867 5.961 61.524 1.00 88.88 210 GLY A C 1
ATOM 1615 O O . GLY A 1 210 ? -23.932 5.586 60.819 1.00 88.88 210 GLY A O 1
ATOM 1616 N N . ARG A 1 211 ? -25.767 5.084 61.999 1.00 91.25 211 ARG A N 1
ATOM 1617 C CA . ARG A 1 211 ? -25.650 3.636 61.723 1.00 91.25 211 ARG A CA 1
ATOM 1618 C C . ARG A 1 211 ? -26.107 3.296 60.312 1.00 91.25 211 ARG A C 1
ATOM 1620 O O . ARG A 1 211 ? -25.433 2.529 59.624 1.00 91.25 211 ARG A O 1
ATOM 1627 N N . GLU A 1 212 ? -27.222 3.876 59.884 1.00 91.50 212 GLU A N 1
ATOM 1628 C CA . GLU A 1 212 ? -27.741 3.686 58.529 1.00 91.50 212 GLU A CA 1
ATOM 1629 C C . GLU A 1 212 ? -26.806 4.304 57.482 1.00 91.50 212 GLU A C 1
ATOM 1631 O O . GLU A 1 212 ? -26.580 3.705 56.427 1.00 91.50 212 GLU A O 1
ATOM 1636 N N . LEU A 1 213 ? -26.179 5.442 57.808 1.00 92.19 213 LEU A N 1
ATOM 1637 C CA . LEU A 1 213 ? -25.195 6.092 56.944 1.00 92.19 213 LEU A CA 1
ATOM 1638 C C . LEU A 1 213 ? -23.995 5.178 56.651 1.00 92.19 213 LEU A C 1
ATOM 1640 O O . LEU A 1 213 ? -23.650 4.978 55.489 1.00 92.19 213 LEU A O 1
ATOM 1644 N N . VAL A 1 214 ? -23.397 4.565 57.680 1.00 92.75 214 VAL A N 1
ATOM 1645 C CA . VAL A 1 214 ? -22.233 3.672 57.512 1.00 92.75 214 VAL A CA 1
ATOM 1646 C C . VAL A 1 214 ? -22.567 2.468 56.625 1.00 92.75 214 VAL A C 1
ATOM 1648 O O . VAL A 1 214 ? -21.779 2.107 55.749 1.00 92.75 214 VAL A O 1
ATOM 1651 N N . ALA A 1 215 ? -23.743 1.860 56.810 1.00 92.94 215 ALA A N 1
ATOM 1652 C CA . ALA A 1 215 ? -24.172 0.724 55.996 1.00 92.94 215 ALA A CA 1
ATOM 1653 C C . ALA A 1 215 ? -24.381 1.116 54.522 1.00 92.94 215 ALA A C 1
ATOM 1655 O O . ALA A 1 215 ? -23.969 0.386 53.617 1.00 92.94 215 ALA A O 1
ATOM 1656 N N . ALA A 1 216 ? -24.980 2.281 54.272 1.00 93.00 216 ALA A N 1
ATOM 1657 C CA . ALA A 1 216 ? -25.211 2.785 52.924 1.00 93.00 216 ALA A CA 1
ATOM 1658 C C . ALA A 1 216 ? -23.905 3.208 52.214 1.00 93.00 216 ALA A C 1
ATOM 1660 O O . ALA A 1 216 ? -23.778 3.010 51.001 1.00 93.00 216 ALA A O 1
ATOM 1661 N N . VAL A 1 217 ? -22.914 3.739 52.946 1.00 94.00 217 VAL A N 1
ATOM 1662 C CA . VAL A 1 217 ? -21.582 4.056 52.396 1.00 94.00 217 VAL A CA 1
ATOM 1663 C C . VAL A 1 217 ? -20.889 2.774 51.943 1.00 94.00 217 VAL A C 1
ATOM 1665 O O . VAL A 1 217 ? -20.496 2.678 50.783 1.00 94.00 217 VAL A O 1
ATOM 1668 N N . ALA A 1 218 ? -20.854 1.743 52.795 1.00 94.69 218 ALA A N 1
ATOM 1669 C CA . ALA A 1 218 ? -20.256 0.454 52.445 1.00 94.69 218 ALA A CA 1
ATOM 1670 C C . ALA A 1 218 ? -20.923 -0.193 51.215 1.00 94.69 218 ALA A C 1
ATOM 1672 O O . ALA A 1 218 ? -20.245 -0.749 50.351 1.00 94.69 218 ALA A O 1
ATOM 1673 N N . ALA A 1 219 ? -22.252 -0.093 51.095 1.00 94.00 219 ALA A N 1
ATOM 1674 C CA . ALA A 1 219 ? -22.970 -0.566 49.912 1.00 94.00 219 ALA A CA 1
ATOM 1675 C C . ALA A 1 219 ? -22.599 0.225 4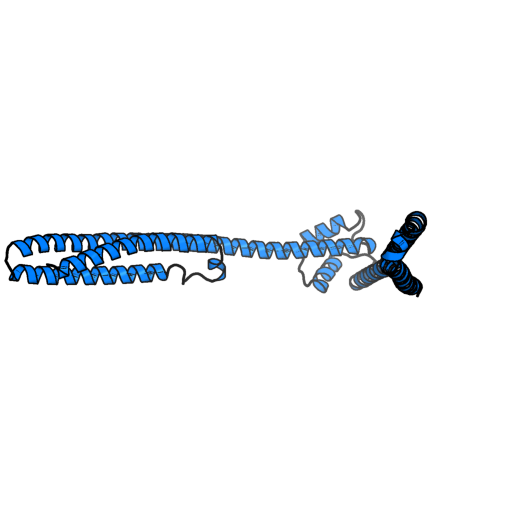8.642 1.00 94.00 219 ALA A C 1
ATOM 1677 O O . ALA A 1 219 ? -22.475 -0.357 47.562 1.00 94.00 219 ALA A O 1
ATOM 1678 N N . THR A 1 220 ? -22.391 1.539 48.767 1.00 94.81 220 THR A N 1
ATOM 1679 C CA . THR A 1 220 ? -21.972 2.405 47.654 1.00 94.81 220 THR A CA 1
ATOM 1680 C C . THR A 1 220 ? -20.544 2.088 47.204 1.00 94.81 220 THR A C 1
ATOM 1682 O O . THR A 1 220 ? -20.297 2.030 46.000 1.00 94.81 220 THR A O 1
ATOM 1685 N N . ASP A 1 221 ? -19.632 1.797 48.135 1.00 96.00 221 ASP A N 1
ATOM 1686 C CA . ASP A 1 221 ? -18.251 1.407 47.823 1.00 96.00 221 ASP A CA 1
ATOM 1687 C C . ASP A 1 221 ? -18.187 0.107 47.010 1.00 96.00 221 ASP A C 1
ATOM 1689 O O . ASP A 1 221 ? -17.455 0.022 46.023 1.00 96.00 221 ASP A O 1
ATOM 1693 N N . VAL A 1 222 ? -19.011 -0.892 47.349 1.00 95.94 222 VAL A N 1
ATOM 1694 C CA . VAL A 1 222 ? -19.098 -2.146 46.577 1.00 95.94 222 VAL A CA 1
ATOM 1695 C C . VAL A 1 222 ? -19.556 -1.885 45.138 1.00 95.94 222 VAL A C 1
ATOM 1697 O O . VAL A 1 222 ? -19.014 -2.471 44.196 1.00 95.94 222 VAL A O 1
ATOM 1700 N N . LEU A 1 223 ? -20.536 -0.995 44.945 1.00 95.69 223 LEU A N 1
ATOM 1701 C CA . LEU A 1 223 ? -21.004 -0.620 43.608 1.00 95.69 223 LEU A CA 1
ATOM 1702 C C . LEU A 1 223 ? -19.939 0.164 42.825 1.00 95.69 223 LEU A C 1
ATOM 1704 O O . LEU A 1 223 ? -19.754 -0.096 41.634 1.00 95.69 223 LEU A O 1
ATOM 1708 N N . LEU A 1 224 ? -19.210 1.071 43.484 1.00 96.44 224 LEU A N 1
ATOM 1709 C CA . LEU A 1 224 ? -18.109 1.827 42.882 1.00 96.44 224 LEU A CA 1
ATOM 1710 C C . LEU A 1 224 ? -16.981 0.913 42.396 1.00 96.44 224 LEU A C 1
ATOM 1712 O O . LEU A 1 224 ? -16.520 1.065 41.264 1.00 96.44 224 LEU A O 1
ATOM 1716 N N . GLU A 1 225 ? -16.559 -0.051 43.214 1.00 96.56 225 GLU A N 1
ATOM 1717 C CA . GLU A 1 225 ? -15.509 -1.003 42.840 1.00 96.56 225 GLU A CA 1
ATOM 1718 C C . GLU A 1 225 ? -15.942 -1.899 41.673 1.00 96.56 225 GLU A C 1
ATOM 1720 O O . GLU A 1 225 ? -15.173 -2.104 40.729 1.00 96.56 225 GLU A O 1
ATOM 1725 N N . LYS A 1 226 ? -17.205 -2.348 41.659 1.00 96.31 226 LYS A N 1
ATOM 1726 C CA . LYS A 1 226 ? -17.768 -3.088 40.521 1.00 96.31 226 LYS A CA 1
ATOM 1727 C C . LYS A 1 226 ? -17.738 -2.252 39.235 1.00 96.31 226 LYS A C 1
ATOM 1729 O O . LYS A 1 226 ? -17.221 -2.717 38.217 1.00 96.31 226 LYS A O 1
ATOM 1734 N N . ALA A 1 227 ? -18.226 -1.012 39.291 1.00 97.00 227 ALA A N 1
ATOM 1735 C CA . ALA A 1 227 ? -18.275 -0.123 38.133 1.00 97.00 227 ALA A CA 1
ATOM 1736 C C . ALA A 1 227 ? -16.868 0.238 37.616 1.00 97.00 227 ALA A C 1
ATOM 1738 O O . ALA A 1 227 ? -16.646 0.310 36.406 1.00 97.00 227 ALA A O 1
ATOM 1739 N N . ARG A 1 228 ? -15.885 0.409 38.511 1.00 97.50 228 ARG A N 1
ATOM 1740 C CA . ARG A 1 228 ? -14.470 0.619 38.156 1.00 97.50 228 ARG A CA 1
ATOM 1741 C C . ARG A 1 228 ? -13.851 -0.588 37.472 1.00 97.50 228 ARG A C 1
ATOM 1743 O O . ARG A 1 228 ? -13.191 -0.424 36.446 1.00 97.50 228 ARG A O 1
ATOM 1750 N N . ALA A 1 229 ? -14.064 -1.785 38.016 1.00 97.44 229 ALA A N 1
ATOM 1751 C CA . ALA A 1 229 ?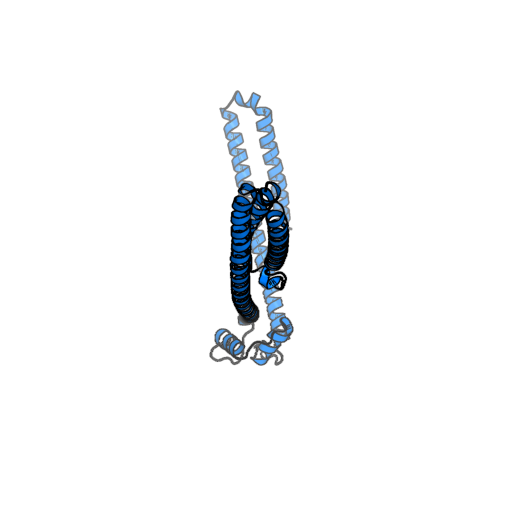 -13.580 -3.017 37.406 1.00 97.44 229 ALA A CA 1
ATOM 1752 C C . ALA A 1 229 ? -14.174 -3.199 36.001 1.00 97.44 229 ALA A C 1
ATOM 1754 O O . ALA A 1 229 ? -13.445 -3.493 35.051 1.00 97.44 229 ALA A O 1
ATOM 1755 N N . GLY A 1 230 ? -15.474 -2.928 35.847 1.00 96.50 230 GLY A N 1
ATOM 1756 C CA . GLY A 1 230 ? -16.153 -2.933 34.556 1.00 96.50 230 GLY A CA 1
ATOM 1757 C C . GLY A 1 230 ? -15.583 -1.906 33.570 1.00 96.50 230 GLY A C 1
ATOM 1758 O O . GLY A 1 230 ? -15.275 -2.247 32.426 1.00 96.50 230 GLY A O 1
ATOM 1759 N N . LEU A 1 231 ? -15.345 -0.669 34.017 1.00 97.56 231 LEU A N 1
ATOM 1760 C CA . LEU A 1 231 ? -14.725 0.381 33.204 1.00 97.56 231 LEU A CA 1
ATOM 1761 C C . LEU A 1 231 ? -13.302 0.005 32.757 1.00 97.56 231 LEU A C 1
ATOM 1763 O O . LEU A 1 231 ? -12.944 0.207 31.594 1.00 97.56 231 LEU A O 1
ATOM 1767 N N . ALA A 1 232 ? -12.492 -0.552 33.660 1.00 97.62 232 ALA A N 1
ATOM 1768 C CA . ALA A 1 232 ? -11.144 -1.022 33.355 1.00 97.62 232 ALA A CA 1
ATOM 1769 C C . ALA A 1 232 ? -11.164 -2.159 32.320 1.00 97.62 232 ALA A C 1
ATOM 1771 O O . ALA A 1 232 ? -10.396 -2.122 31.356 1.00 97.62 232 ALA A O 1
ATOM 1772 N N . ALA A 1 233 ? -12.082 -3.120 32.464 1.00 97.25 233 ALA A N 1
ATOM 1773 C CA . ALA A 1 233 ? -12.271 -4.199 31.499 1.00 97.25 233 ALA A CA 1
ATOM 1774 C C . ALA A 1 233 ? -12.684 -3.664 30.115 1.00 97.25 233 ALA A C 1
ATOM 1776 O O . ALA A 1 233 ? -12.071 -4.025 29.110 1.00 97.25 233 ALA A O 1
ATOM 1777 N N . ALA A 1 234 ? -13.649 -2.742 30.051 1.00 96.94 234 ALA A N 1
ATOM 1778 C CA . ALA A 1 234 ? -14.092 -2.137 28.793 1.00 96.94 234 ALA A CA 1
ATOM 1779 C C . ALA A 1 234 ? -12.980 -1.321 28.102 1.00 96.94 234 ALA A C 1
ATOM 1781 O O . ALA A 1 234 ? -12.834 -1.367 26.875 1.00 96.94 234 ALA A O 1
ATOM 1782 N N . ARG A 1 235 ? -12.141 -0.614 28.874 1.00 97.25 235 ARG A N 1
ATOM 1783 C CA . ARG A 1 235 ? -10.945 0.072 28.351 1.00 97.25 235 ARG A CA 1
ATOM 1784 C C . ARG A 1 235 ? -9.930 -0.914 27.780 1.00 97.25 235 ARG A C 1
ATOM 1786 O O . ARG A 1 235 ? -9.427 -0.680 26.684 1.00 97.25 235 ARG A O 1
ATOM 1793 N N . ALA A 1 236 ? -9.661 -2.019 28.475 1.00 96.75 236 ALA A N 1
ATOM 1794 C CA . ALA A 1 236 ? -8.751 -3.054 27.989 1.00 96.75 236 ALA A CA 1
ATOM 1795 C C . ALA A 1 236 ? -9.255 -3.686 26.680 1.00 96.75 236 ALA A C 1
ATOM 1797 O O . ALA A 1 236 ? -8.488 -3.833 25.727 1.00 96.75 236 ALA A O 1
ATOM 1798 N N . GLN A 1 237 ? -10.555 -3.981 26.591 1.00 96.00 237 GLN A N 1
ATOM 1799 C CA . GLN A 1 237 ? -11.154 -4.500 25.362 1.00 96.00 237 GLN A CA 1
ATOM 1800 C C . GLN A 1 237 ? -11.069 -3.484 24.211 1.00 96.00 237 GLN A C 1
ATOM 1802 O O . GLN A 1 237 ? -10.693 -3.862 23.102 1.00 96.00 237 GLN A O 1
ATOM 1807 N N . THR A 1 238 ? -11.325 -2.198 24.478 1.00 95.88 238 THR A N 1
ATOM 1808 C CA . THR A 1 238 ? -11.198 -1.122 23.477 1.00 95.88 238 THR A CA 1
ATOM 1809 C C . THR A 1 238 ? -9.751 -0.958 22.997 1.00 95.88 238 THR A C 1
ATOM 1811 O O . THR A 1 238 ? -9.513 -0.838 21.800 1.00 95.88 238 THR A O 1
ATOM 1814 N N . ALA A 1 239 ? -8.767 -1.027 23.899 1.00 95.31 239 ALA A N 1
ATOM 1815 C CA . ALA A 1 239 ? -7.347 -0.952 23.546 1.00 95.31 239 ALA A CA 1
ATOM 1816 C C . ALA A 1 239 ? -6.870 -2.164 22.724 1.00 95.31 239 ALA A C 1
ATOM 1818 O O . ALA A 1 239 ? -5.955 -2.047 21.911 1.00 95.31 239 ALA A O 1
ATOM 1819 N N . SER A 1 240 ? -7.502 -3.326 22.914 1.00 94.75 240 SER A N 1
ATOM 1820 C CA . SER A 1 240 ? -7.233 -4.541 22.135 1.00 94.75 240 SER A CA 1
ATOM 1821 C C . SER A 1 240 ? -7.924 -4.571 20.765 1.00 94.75 240 SER A C 1
ATOM 1823 O O . SER A 1 240 ? -7.795 -5.555 20.034 1.00 94.75 240 SER A O 1
ATOM 1825 N N . LEU A 1 241 ? -8.690 -3.536 20.401 1.00 94.00 241 LEU A N 1
ATOM 1826 C CA . LEU A 1 241 ? -9.407 -3.506 19.131 1.00 94.00 241 LEU A CA 1
ATOM 1827 C C . LEU A 1 241 ? -8.401 -3.488 17.966 1.00 94.00 241 LEU A C 1
ATOM 1829 O O . LEU A 1 241 ? -7.664 -2.521 17.766 1.00 94.00 241 LEU A O 1
ATOM 1833 N N . GLY A 1 242 ? -8.362 -4.576 17.198 1.00 90.56 242 GLY A N 1
ATOM 1834 C CA . GLY A 1 242 ? -7.486 -4.721 16.039 1.00 90.56 242 GLY A CA 1
ATOM 1835 C C . GLY A 1 242 ? -6.069 -5.224 16.331 1.00 90.56 242 GLY A C 1
ATOM 1836 O O . GLY A 1 242 ? -5.234 -5.187 15.425 1.00 90.56 242 GLY A O 1
ATOM 1837 N N . SER A 1 243 ? -5.769 -5.701 17.547 1.00 92.81 243 SER A N 1
ATOM 1838 C CA . SER A 1 243 ? -4.504 -6.408 17.830 1.00 92.81 243 SER A CA 1
ATOM 1839 C C . SER A 1 243 ? -4.439 -7.800 17.185 1.00 92.81 243 SER A C 1
ATOM 1841 O O . SER A 1 243 ? -3.354 -8.325 16.955 1.00 92.81 243 SER A O 1
ATOM 1843 N N . ASP A 1 244 ? -5.599 -8.364 16.862 1.00 91.94 244 ASP A N 1
ATOM 1844 C CA . ASP A 1 244 ? -5.840 -9.650 16.209 1.00 91.94 244 ASP A CA 1
ATOM 1845 C C . ASP A 1 244 ? -5.753 -9.593 14.671 1.00 91.94 244 ASP A C 1
ATOM 1847 O O . ASP A 1 244 ? -5.782 -10.629 14.007 1.00 91.94 244 ASP A O 1
ATOM 1851 N N . ILE A 1 245 ? -5.615 -8.399 14.084 1.00 91.19 245 ILE A N 1
ATOM 1852 C CA . ILE A 1 245 ? -5.569 -8.205 12.628 1.00 91.19 245 ILE A CA 1
ATOM 1853 C C . ILE A 1 245 ? -4.127 -8.324 12.127 1.00 91.19 245 ILE A C 1
ATOM 1855 O O . ILE A 1 245 ? -3.215 -7.673 12.643 1.00 91.19 245 ILE A O 1
ATOM 1859 N N . SER A 1 246 ? -3.920 -9.113 11.070 1.00 91.31 246 SER A N 1
ATOM 1860 C CA . SER A 1 246 ? -2.609 -9.258 10.432 1.00 91.31 246 SER A CA 1
ATOM 1861 C C . SER A 1 246 ? -2.092 -7.925 9.868 1.00 91.31 246 SER A C 1
ATOM 1863 O O . SER A 1 246 ? -2.863 -7.096 9.380 1.00 91.31 246 SER A O 1
ATOM 1865 N N . ALA A 1 247 ? -0.770 -7.717 9.902 1.00 90.56 247 ALA A N 1
ATOM 1866 C CA . ALA A 1 247 ? -0.151 -6.463 9.458 1.00 90.56 247 ALA A CA 1
ATOM 1867 C C . ALA A 1 247 ? -0.553 -6.030 8.026 1.00 90.56 247 ALA A C 1
ATOM 1869 O O . ALA A 1 247 ? -0.959 -4.877 7.877 1.00 90.56 247 ALA A O 1
ATOM 1870 N N . PRO A 1 248 ? -0.576 -6.916 7.003 1.00 86.44 248 PRO A N 1
ATOM 1871 C CA . PRO A 1 248 ? -0.935 -6.516 5.637 1.00 86.44 248 PRO A CA 1
ATOM 1872 C C . PRO A 1 248 ? -2.365 -5.983 5.501 1.00 86.44 248 PRO A C 1
ATOM 1874 O O . PRO A 1 248 ? -2.625 -5.101 4.689 1.00 86.44 248 PRO A O 1
ATOM 1877 N N . ILE A 1 249 ? -3.301 -6.506 6.299 1.00 88.81 249 ILE A N 1
ATOM 1878 C CA . ILE A 1 249 ? -4.697 -6.053 6.296 1.00 88.81 249 ILE A CA 1
ATOM 1879 C C . ILE A 1 249 ? -4.834 -4.779 7.131 1.00 88.81 249 ILE A C 1
ATOM 1881 O O . ILE A 1 249 ? -5.564 -3.864 6.758 1.00 88.81 249 ILE A O 1
ATOM 1885 N N . ARG A 1 250 ? -4.117 -4.696 8.256 1.00 87.19 250 ARG A N 1
ATOM 1886 C CA . ARG A 1 250 ? -4.150 -3.541 9.159 1.00 87.19 250 ARG A CA 1
ATOM 1887 C C . ARG A 1 250 ? -3.619 -2.268 8.501 1.00 87.19 250 ARG A C 1
ATOM 1889 O O . ARG A 1 250 ? -4.131 -1.190 8.788 1.00 87.19 250 ARG A O 1
ATOM 1896 N N . GLU A 1 251 ? -2.619 -2.394 7.633 1.00 89.31 251 GLU A N 1
ATOM 1897 C CA . GLU A 1 251 ? -2.042 -1.282 6.868 1.00 89.31 251 GLU A CA 1
ATOM 1898 C C . GLU A 1 251 ? -2.982 -0.743 5.779 1.00 89.31 251 GLU A C 1
ATOM 1900 O O . GLU A 1 251 ? -2.763 0.352 5.255 1.00 89.31 251 GLU A O 1
ATOM 1905 N N . LEU A 1 252 ? -4.067 -1.456 5.453 1.00 89.31 252 LEU A N 1
ATOM 1906 C CA . LEU A 1 252 ? -5.091 -0.908 4.575 1.00 89.31 252 LEU A CA 1
ATOM 1907 C C . LEU A 1 252 ? -5.782 0.263 5.271 1.00 89.31 252 LEU A C 1
ATOM 1909 O O . LEU A 1 252 ? -6.446 0.110 6.298 1.00 89.31 252 LEU A O 1
ATOM 1913 N N . VAL A 1 253 ? -5.691 1.433 4.638 1.00 86.12 253 VAL A N 1
ATOM 1914 C CA . VAL A 1 253 ? -6.230 2.710 5.136 1.00 86.12 253 VAL A CA 1
ATOM 1915 C C . VAL A 1 253 ? -7.683 2.586 5.604 1.00 86.12 253 VAL A C 1
ATOM 1917 O O . VAL A 1 253 ? -8.057 3.159 6.624 1.00 86.12 253 VAL A O 1
ATOM 1920 N N . GLN A 1 254 ? -8.506 1.812 4.892 1.00 89.50 254 GLN A N 1
ATOM 1921 C CA . GLN A 1 254 ? -9.919 1.620 5.233 1.00 89.50 254 GLN A CA 1
ATOM 1922 C C . GLN A 1 254 ? -10.116 0.827 6.537 1.00 89.50 254 GLN A C 1
ATOM 1924 O O . GLN A 1 254 ? -10.994 1.171 7.329 1.00 89.50 254 GLN A O 1
ATOM 1929 N N . VAL A 1 255 ? -9.288 -0.192 6.791 1.00 89.94 255 VAL A N 1
ATOM 1930 C CA . VAL A 1 255 ? -9.333 -0.995 8.025 1.00 89.94 255 VAL A CA 1
ATOM 1931 C C . VAL A 1 255 ? -8.823 -0.167 9.198 1.00 89.94 255 VAL A C 1
ATOM 1933 O O . VAL A 1 255 ? -9.482 -0.096 10.233 1.00 89.94 255 VAL A O 1
ATOM 1936 N N . GLN A 1 256 ? -7.704 0.541 9.028 1.00 91.19 256 GLN A N 1
ATOM 1937 C CA . GLN A 1 256 ? -7.176 1.437 10.058 1.00 91.19 256 GLN A CA 1
ATOM 1938 C C . GLN A 1 256 ? -8.173 2.552 10.422 1.00 91.19 256 GLN A C 1
ATOM 1940 O O . GLN A 1 256 ? -8.354 2.871 11.602 1.00 91.19 256 GLN A O 1
ATOM 1945 N N . ALA A 1 257 ? -8.866 3.122 9.431 1.00 93.88 257 ALA A N 1
ATOM 1946 C CA . ALA A 1 257 ? -9.925 4.101 9.660 1.00 93.88 257 ALA A CA 1
ATOM 1947 C C . ALA A 1 257 ? -11.104 3.504 10.449 1.00 93.88 257 ALA A C 1
ATOM 1949 O O . ALA A 1 257 ? -11.599 4.147 11.372 1.00 93.88 257 ALA A O 1
ATOM 1950 N N . ALA A 1 258 ? -11.516 2.268 10.148 1.00 91.50 258 ALA A N 1
ATOM 1951 C CA . ALA A 1 258 ? -12.577 1.584 10.889 1.00 91.50 258 ALA A CA 1
ATOM 1952 C C . ALA A 1 258 ? -12.181 1.300 12.351 1.00 91.50 258 ALA A C 1
ATOM 1954 O O . ALA A 1 258 ? -12.938 1.639 13.259 1.00 91.50 258 ALA A O 1
ATOM 1955 N N . VAL A 1 259 ? -10.973 0.766 12.591 1.00 91.94 259 VAL A N 1
ATOM 1956 C CA . VAL A 1 259 ? -10.437 0.521 13.947 1.00 91.94 259 VAL A CA 1
ATOM 1957 C C . VAL A 1 259 ? -10.420 1.813 14.762 1.00 91.94 259 VAL A C 1
ATOM 1959 O O . VAL A 1 259 ? -10.916 1.858 15.884 1.00 91.94 259 VAL A O 1
ATOM 1962 N N . THR A 1 260 ? -9.868 2.888 14.193 1.00 93.88 260 THR A N 1
ATOM 1963 C CA . THR A 1 260 ? -9.748 4.170 14.902 1.00 93.88 260 THR A CA 1
ATOM 1964 C C . THR A 1 260 ? -11.097 4.844 15.146 1.00 93.88 260 THR A C 1
ATOM 1966 O O . THR A 1 260 ? -11.263 5.487 16.182 1.00 93.88 260 THR A O 1
ATOM 1969 N N . ALA A 1 261 ? -12.066 4.701 14.237 1.00 95.12 261 ALA A N 1
ATOM 1970 C CA . ALA A 1 261 ? -13.415 5.231 14.421 1.00 95.12 261 ALA A CA 1
ATOM 1971 C C . ALA A 1 261 ? -14.153 4.532 15.575 1.00 95.12 261 ALA A C 1
ATOM 1973 O O . ALA A 1 261 ? -14.690 5.216 16.450 1.00 95.12 261 ALA A O 1
ATOM 1974 N N . GLU A 1 262 ? -14.138 3.196 15.614 1.00 93.50 262 GLU A N 1
ATOM 1975 C CA . GLU A 1 262 ? -14.791 2.432 16.686 1.00 93.50 262 GLU A CA 1
ATOM 1976 C C . GLU A 1 262 ? -14.089 2.632 18.037 1.00 93.50 262 GLU A C 1
ATOM 1978 O O . GLU A 1 262 ? -14.756 2.880 19.044 1.00 93.50 262 GLU A O 1
ATOM 1983 N N . ALA A 1 263 ? -12.750 2.646 18.065 1.00 94.56 263 ALA A N 1
ATOM 1984 C CA . ALA A 1 263 ? -11.993 2.924 19.286 1.00 94.56 263 ALA A CA 1
ATOM 1985 C C . ALA A 1 263 ? -12.341 4.303 19.872 1.00 94.56 263 ALA A C 1
ATOM 1987 O O . ALA A 1 263 ? -12.706 4.399 21.043 1.00 94.56 263 ALA A O 1
ATOM 1988 N N . LYS A 1 264 ? -12.342 5.366 19.051 1.00 96.69 264 LYS A N 1
ATOM 1989 C CA . LYS A 1 264 ? -12.690 6.729 19.499 1.00 96.69 264 LYS A CA 1
ATOM 1990 C C . LYS A 1 264 ? -14.121 6.835 20.025 1.00 96.69 264 LYS A C 1
ATOM 1992 O O . LYS A 1 264 ? -14.373 7.558 20.991 1.00 96.69 264 LYS A O 1
ATOM 1997 N N . LYS A 1 265 ? -15.071 6.143 19.389 1.00 95.81 265 LYS A N 1
ATOM 1998 C CA . LYS A 1 265 ? -16.476 6.128 19.817 1.00 95.81 265 LYS A CA 1
ATOM 1999 C C . LYS A 1 265 ? -16.618 5.516 21.213 1.00 95.81 265 LYS A C 1
ATOM 2001 O O . LYS A 1 265 ? -17.298 6.103 22.060 1.00 95.81 265 LYS A O 1
ATOM 2006 N N . SER A 1 266 ? -15.950 4.390 21.457 1.00 94.56 266 SER A N 1
ATOM 2007 C CA . SER A 1 266 ? -15.936 3.714 22.758 1.00 94.56 266 SER A CA 1
ATOM 2008 C C . SER A 1 266 ? -15.183 4.526 23.814 1.00 94.56 266 SER A C 1
ATOM 2010 O O . SER A 1 266 ? -15.730 4.787 24.883 1.00 94.56 266 SER A O 1
ATOM 2012 N N . GLU A 1 267 ? -13.989 5.036 23.504 1.00 95.94 267 GLU A N 1
ATOM 2013 C CA . GLU A 1 267 ? -13.198 5.881 24.412 1.00 95.94 267 GLU A CA 1
ATOM 2014 C C . GLU A 1 267 ? -13.967 7.123 24.876 1.00 95.94 267 GLU A C 1
ATOM 2016 O O . GLU A 1 267 ? -13.975 7.439 26.067 1.00 95.94 267 GLU A O 1
ATOM 2021 N N . GLY A 1 268 ? -14.674 7.802 23.966 1.00 97.00 268 GLY A N 1
ATOM 2022 C CA . GLY A 1 268 ? -15.481 8.973 24.307 1.00 97.00 268 GLY A CA 1
ATOM 2023 C C . GLY A 1 268 ? -16.634 8.660 25.269 1.00 97.00 268 GLY A C 1
ATOM 2024 O O . GLY A 1 268 ? -16.956 9.485 26.126 1.00 97.00 268 GLY A O 1
ATOM 2025 N N . ARG A 1 269 ? -17.253 7.474 25.160 1.00 96.75 269 ARG A N 1
ATOM 2026 C CA . ARG A 1 269 ? -18.273 7.006 26.118 1.00 96.75 269 ARG A CA 1
ATOM 2027 C C . ARG A 1 269 ? -17.639 6.662 27.467 1.00 96.75 269 ARG A C 1
ATOM 2029 O O . ARG A 1 269 ? -18.051 7.211 28.488 1.00 96.75 269 ARG A O 1
ATOM 2036 N N . LEU A 1 270 ? -16.592 5.837 27.464 1.00 96.94 270 LEU A N 1
ATOM 2037 C CA . LEU A 1 270 ? -15.901 5.396 28.681 1.00 96.94 270 LEU A CA 1
ATOM 2038 C C . LEU A 1 270 ? -15.289 6.574 29.460 1.00 96.94 270 LEU A C 1
ATOM 2040 O O . LEU A 1 270 ? -15.335 6.591 30.685 1.00 96.94 270 LEU A O 1
ATOM 2044 N N . GLY A 1 271 ? -14.776 7.603 28.780 1.00 97.69 271 GLY A N 1
ATOM 2045 C CA . GLY A 1 271 ? -14.270 8.817 29.429 1.00 97.69 271 GLY A CA 1
ATOM 2046 C C . GLY A 1 271 ? -15.347 9.597 30.195 1.00 97.69 271 GLY A C 1
ATOM 2047 O O . GLY A 1 271 ? -15.081 10.119 31.278 1.00 97.69 271 GLY A O 1
ATOM 2048 N N . ARG A 1 272 ? -16.588 9.640 29.686 1.00 98.00 272 ARG A N 1
ATOM 2049 C CA . ARG A 1 272 ? -17.714 10.267 30.404 1.00 98.00 272 ARG A CA 1
ATOM 2050 C C . ARG A 1 272 ? -18.109 9.475 31.647 1.00 98.00 272 ARG A C 1
ATOM 2052 O O . ARG A 1 272 ? -18.420 10.086 32.669 1.00 98.00 272 ARG A O 1
ATOM 2059 N N . LEU A 1 273 ? -18.096 8.146 31.556 1.00 97.88 273 LEU A N 1
ATOM 2060 C CA . LEU A 1 273 ? -18.365 7.260 32.688 1.00 97.88 273 LEU A CA 1
ATOM 2061 C C . LEU A 1 273 ? -17.329 7.419 33.797 1.00 97.88 273 LEU A C 1
ATOM 2063 O O . LEU A 1 273 ? -17.698 7.573 34.957 1.00 97.88 273 LEU A O 1
ATOM 2067 N N . ASP A 1 274 ? -16.051 7.475 33.431 1.00 97.88 274 ASP A N 1
ATOM 2068 C CA . ASP A 1 274 ? -14.949 7.694 34.370 1.00 97.88 274 ASP A CA 1
ATOM 2069 C C . ASP A 1 274 ? -15.110 9.018 35.131 1.00 97.88 274 ASP A C 1
ATOM 2071 O O . ASP A 1 274 ? -15.058 9.067 36.358 1.00 97.88 274 ASP A O 1
ATOM 2075 N N . ALA A 1 275 ? -15.430 10.098 34.410 1.00 98.06 275 ALA A N 1
ATOM 2076 C CA . ALA A 1 275 ? -15.678 11.401 35.019 1.00 98.06 275 ALA A CA 1
ATOM 2077 C C . ALA A 1 275 ? -16.900 11.403 35.959 1.00 98.06 275 ALA A C 1
ATOM 2079 O O . ALA A 1 275 ? -16.921 12.152 36.937 1.00 98.06 275 ALA A O 1
ATOM 2080 N N . ARG A 1 276 ? -17.935 10.601 35.668 1.00 97.94 276 ARG A N 1
ATOM 2081 C CA . ARG A 1 276 ? -19.099 10.418 36.553 1.00 97.94 276 ARG A CA 1
ATOM 2082 C C . ARG A 1 276 ? -18.711 9.662 37.820 1.00 97.94 276 ARG A C 1
ATOM 2084 O O . ARG A 1 276 ? -18.993 10.155 38.908 1.00 97.94 276 ARG A O 1
ATOM 2091 N N . LEU A 1 277 ? -18.003 8.542 37.686 1.00 97.25 277 LEU A N 1
ATOM 2092 C CA . LEU A 1 277 ? -17.512 7.756 38.819 1.00 97.25 277 LEU A CA 1
ATOM 2093 C C . LEU A 1 277 ? -16.593 8.570 39.733 1.00 97.25 277 LEU A C 1
ATOM 2095 O O . LEU A 1 277 ? -16.794 8.568 40.944 1.00 97.25 277 LEU A O 1
ATOM 2099 N N . GLY A 1 278 ? -15.667 9.349 39.167 1.00 97.12 278 GLY A N 1
ATOM 2100 C CA . GLY A 1 278 ? -14.808 10.242 39.949 1.00 97.12 278 GLY A CA 1
ATOM 2101 C C . GLY A 1 278 ? -15.600 11.277 40.758 1.00 97.12 278 GLY A C 1
ATOM 2102 O O . GLY A 1 278 ? -15.253 11.575 41.899 1.00 97.12 278 GLY A O 1
ATOM 2103 N N . ARG A 1 279 ? -16.719 11.792 40.223 1.00 96.75 279 ARG A N 1
ATOM 2104 C CA . ARG A 1 279 ? -17.618 12.668 40.997 1.00 96.75 279 ARG A CA 1
ATOM 2105 C C . ARG A 1 279 ? -18.340 11.923 42.113 1.00 96.75 279 ARG A C 1
ATOM 2107 O O . ARG A 1 279 ? -18.476 12.491 43.194 1.00 96.75 279 ARG A O 1
ATOM 2114 N N . VAL A 1 280 ? -18.810 10.700 41.857 1.00 95.69 280 VAL A N 1
ATOM 2115 C CA . VAL A 1 280 ? -19.477 9.884 42.882 1.00 95.69 280 VAL A CA 1
ATOM 2116 C C . VAL A 1 280 ? -18.528 9.615 44.042 1.00 95.69 280 VAL A C 1
ATOM 2118 O O . VAL A 1 280 ? -18.902 9.827 45.189 1.00 95.69 280 VAL A O 1
ATOM 2121 N N . GLU A 1 281 ? -17.283 9.257 43.746 1.00 95.44 281 GLU A N 1
ATOM 2122 C CA . GLU A 1 281 ? -16.251 9.018 44.751 1.00 95.44 281 GLU A CA 1
ATOM 2123 C C . GLU A 1 281 ? -15.918 10.274 45.566 1.00 95.44 281 GLU A C 1
ATOM 2125 O O . GLU A 1 281 ? -15.873 10.217 46.794 1.00 95.44 281 GLU A O 1
ATOM 2130 N N . MET A 1 282 ? -15.708 11.424 44.914 1.00 95.19 282 MET A N 1
ATOM 2131 C CA . MET A 1 282 ? -15.412 12.667 45.638 1.00 95.19 282 MET A CA 1
ATOM 2132 C C . MET A 1 282 ? -16.539 13.057 46.594 1.00 95.19 282 MET A C 1
ATOM 2134 O O . MET A 1 282 ? -16.274 13.486 47.712 1.00 95.19 282 MET A O 1
ATOM 2138 N N . LEU A 1 283 ? -17.790 12.913 46.155 1.00 92.00 283 LEU A N 1
ATOM 2139 C CA . LEU A 1 283 ? -18.957 13.210 46.978 1.00 92.00 283 LEU A CA 1
ATOM 2140 C C . LEU A 1 283 ? -19.172 12.164 48.076 1.00 92.00 283 LEU A C 1
ATOM 2142 O O . LEU A 1 283 ? -19.598 12.535 49.162 1.00 92.00 283 LEU A O 1
ATOM 2146 N N . GLY A 1 284 ? -18.870 10.891 47.810 1.00 90.25 284 GLY A N 1
ATOM 2147 C CA . GLY A 1 284 ? -18.941 9.818 48.801 1.00 90.25 284 GLY A CA 1
ATOM 2148 C C . GLY A 1 284 ? -17.963 10.034 49.953 1.00 90.25 284 GLY A C 1
ATOM 2149 O O . GLY A 1 284 ? -18.321 9.812 51.095 1.00 90.25 284 GLY A O 1
ATOM 2150 N N . ARG A 1 285 ? -16.768 10.574 49.677 1.00 90.25 285 ARG A N 1
ATOM 2151 C CA . ARG A 1 285 ? -15.787 10.949 50.715 1.00 90.25 285 ARG A CA 1
ATOM 2152 C C . ARG A 1 285 ? -16.180 12.178 51.544 1.00 90.25 285 ARG A C 1
ATOM 2154 O O . ARG A 1 285 ? -15.545 12.439 52.560 1.00 90.25 285 ARG A O 1
ATOM 2161 N N . GLN A 1 286 ? -17.129 12.983 51.066 1.00 88.44 286 GLN A N 1
ATOM 2162 C CA . GLN A 1 286 ? -17.614 14.182 51.761 1.00 88.44 286 GLN A CA 1
ATOM 2163 C C . GLN A 1 286 ? -18.846 13.916 52.633 1.00 88.44 286 GLN A C 1
ATOM 2165 O O . GLN A 1 286 ? -19.154 14.756 53.479 1.00 88.44 286 GLN A O 1
ATOM 2170 N N . ALA A 1 287 ? -19.571 12.827 52.363 1.00 80.81 287 ALA A N 1
ATOM 2171 C CA . ALA A 1 287 ? -20.746 12.393 53.113 1.00 80.81 287 ALA A CA 1
ATOM 2172 C C . ALA A 1 287 ? -20.328 11.573 54.338 1.00 80.81 287 ALA A C 1
ATOM 2174 O O . ALA A 1 287 ? -21.030 11.702 55.363 1.00 80.81 287 ALA A O 1
#

Secondary structure (DSSP, 8-state):
-HHHHHHHHHHHHHHHHHHHHHHHHHTHHHHTT-HHHHHHHHHHHHHHHHHHHHHHHHHHHHHHHHHHHHHHHHHHHHHHHHHHHH-SS-SSSB-HHHHHHHHHHHH-----HHHHHHHHHHHS-TT-SSB-TTTHHHHHHHHHHHHHHHHHHHHHHHHHHHHHHHHHHHHHHHHHHHHHHHHHHHHHHHHHHHHHHHHHHHHHTTTT-HHHHHHHHHHHHHHHHHHHHHHHHHHHHHHTTTTTS-HHHHTSHHHHHHHHHHHHHHHHHHHHHHHHHHHHHHHHTT-

Foldseek 3Di:
DVLVVLVVVLVVLVVVLVVLVVVLVVCVVVCVVPVPVSVVSVVVSVVSVVVSVVSVVVSVVVVVVVVVVVVVVVVLVVLVVLVVVLPPVPPQFAALVSLQVSLCVPPVDRQDPVLSVVLCVVQPDPPDRGHHSVSSVVSVVSSVVSVVVVVVVVVVVVVVVLVVVLVVLLVVLVVLLVVLVVLLVVLVVLLVVLVVLLVVLVVVVVVPPPVVNVVSLVVSVVSLVVSVVSLVVSLVSLVCRCVPPDPVSCPPPVSVVSNVVSSVVSCVSSVVSVVSSVVSVVSSVVD